Protein AF-A0A8H5B9G7-F1 (afdb_monomer_lite)

Structure (mmCIF, N/CA/C/O backbone):
data_AF-A0A8H5B9G7-F1
#
_entry.id   AF-A0A8H5B9G7-F1
#
loop_
_atom_site.group_PDB
_atom_site.id
_atom_site.type_symbol
_atom_site.label_atom_id
_atom_site.label_alt_id
_atom_site.label_comp_id
_atom_site.label_asym_id
_atom_site.label_entity_id
_atom_site.label_seq_id
_atom_site.pdbx_PDB_ins_code
_atom_site.Cartn_x
_atom_site.Cartn_y
_atom_site.Cartn_z
_atom_site.occupancy
_atom_site.B_iso_or_equiv
_atom_site.auth_seq_id
_atom_site.auth_comp_id
_atom_site.auth_asym_id
_atom_site.auth_atom_id
_atom_site.pdbx_PDB_model_num
ATOM 1 N N . MET A 1 1 ? 48.197 -14.089 -57.696 1.00 62.97 1 MET A N 1
ATOM 2 C CA . MET A 1 1 ? 47.388 -12.901 -57.320 1.00 62.97 1 MET A CA 1
ATOM 3 C C . MET A 1 1 ? 45.892 -13.195 -57.187 1.00 62.97 1 MET A C 1
ATOM 5 O O . MET A 1 1 ? 45.330 -12.844 -56.160 1.00 62.97 1 MET A O 1
ATOM 9 N N . LEU A 1 2 ? 45.242 -13.862 -58.152 1.00 69.25 2 LEU A N 1
ATOM 10 C CA . LEU A 1 2 ? 43.791 -14.152 -58.113 1.00 69.25 2 LEU A CA 1
ATOM 11 C C . LEU A 1 2 ? 43.317 -14.947 -56.876 1.00 69.25 2 LEU A C 1
ATOM 13 O O . LEU A 1 2 ? 42.241 -14.683 -56.347 1.00 69.25 2 LEU A O 1
ATOM 17 N N . THR A 1 3 ? 44.123 -15.885 -56.377 1.00 76.19 3 THR A N 1
ATOM 18 C CA . THR A 1 3 ? 43.837 -16.673 -55.164 1.00 76.19 3 THR A CA 1
ATOM 19 C C . THR A 1 3 ? 43.857 -15.839 -53.882 1.00 76.19 3 THR A C 1
ATOM 21 O O . THR A 1 3 ? 42.988 -16.018 -53.034 1.00 76.19 3 THR A O 1
ATOM 24 N N . ALA A 1 4 ? 44.785 -14.885 -53.761 1.00 73.88 4 ALA A N 1
ATOM 25 C CA . ALA A 1 4 ? 44.852 -13.972 -52.618 1.00 73.88 4 ALA A CA 1
ATOM 26 C C . ALA A 1 4 ? 43.660 -12.998 -52.599 1.00 73.88 4 ALA A C 1
ATOM 28 O O . ALA A 1 4 ? 43.053 -12.791 -51.553 1.00 73.88 4 ALA A O 1
ATOM 29 N N . LEU A 1 5 ? 43.260 -12.480 -53.768 1.00 74.81 5 LEU A N 1
ATOM 30 C CA . LEU A 1 5 ? 42.064 -11.640 -53.913 1.00 74.81 5 LEU A CA 1
ATOM 31 C C . LEU A 1 5 ? 40.776 -12.391 -53.543 1.00 74.81 5 LEU A C 1
ATOM 33 O O . LEU A 1 5 ? 39.940 -11.845 -52.825 1.00 74.81 5 LEU A O 1
ATOM 37 N N . ARG A 1 6 ? 40.634 -13.658 -53.960 1.00 78.12 6 ARG A N 1
ATOM 38 C CA . ARG A 1 6 ? 39.501 -14.511 -53.556 1.00 78.12 6 ARG A CA 1
ATOM 39 C C . ARG A 1 6 ? 39.468 -14.753 -52.046 1.00 78.12 6 ARG A C 1
ATOM 41 O O . ARG A 1 6 ? 38.402 -14.669 -51.450 1.00 78.12 6 ARG A O 1
ATOM 48 N N . LEU A 1 7 ? 40.616 -15.006 -51.418 1.00 79.31 7 LEU A N 1
ATOM 49 C CA . LEU A 1 7 ? 40.718 -15.180 -49.964 1.00 79.31 7 LEU A CA 1
ATOM 50 C C . LEU A 1 7 ? 40.334 -13.909 -49.195 1.00 79.31 7 LEU A C 1
ATOM 52 O O . LEU A 1 7 ? 39.597 -13.996 -48.214 1.00 79.31 7 LEU A O 1
ATOM 56 N N . CYS A 1 8 ? 40.775 -12.735 -49.658 1.00 73.88 8 CYS A N 1
ATOM 57 C CA . CYS A 1 8 ? 40.358 -11.453 -49.084 1.00 73.88 8 CYS 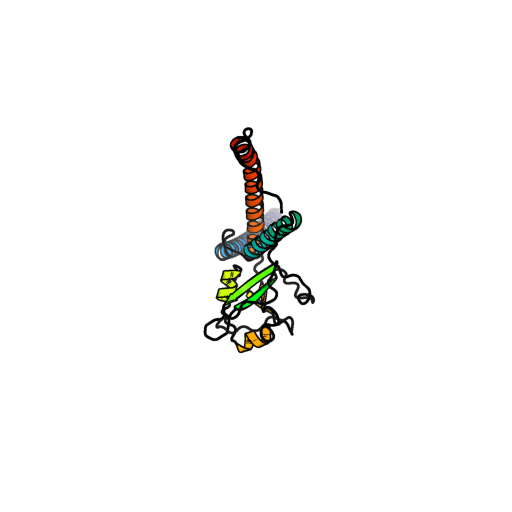A CA 1
ATOM 58 C C . CYS A 1 8 ? 38.846 -11.224 -49.231 1.00 73.88 8 CYS A C 1
ATOM 60 O O . CYS A 1 8 ? 38.209 -10.779 -48.281 1.00 73.88 8 CYS A O 1
ATOM 62 N N . TYR A 1 9 ? 38.266 -11.583 -50.380 1.00 80.50 9 TYR A N 1
ATOM 63 C CA . TYR A 1 9 ? 36.826 -11.484 -50.630 1.00 80.50 9 TYR A CA 1
ATOM 64 C C . TYR A 1 9 ? 35.994 -12.429 -49.746 1.00 80.50 9 TYR A C 1
ATOM 66 O O . TYR A 1 9 ? 34.994 -12.017 -49.169 1.00 80.50 9 TYR A O 1
ATOM 74 N N . PHE A 1 10 ? 36.414 -13.685 -49.567 1.00 82.12 10 PHE A N 1
ATOM 75 C CA . PHE A 1 10 ? 35.703 -14.615 -48.680 1.00 82.12 10 PHE A CA 1
ATOM 76 C C . PHE A 1 10 ? 35.825 -14.232 -47.203 1.00 82.12 10 PHE A C 1
ATOM 78 O O . PHE A 1 10 ? 34.852 -14.353 -46.460 1.00 82.12 10 PHE A O 1
ATOM 85 N N . LYS A 1 11 ? 36.985 -13.718 -46.771 1.00 78.69 11 LYS A N 1
ATOM 86 C CA . LYS A 1 11 ? 37.145 -13.183 -45.411 1.00 78.69 11 LYS A CA 1
ATOM 87 C C . LYS A 1 11 ? 36.272 -11.953 -45.172 1.00 78.69 11 LYS A C 1
ATOM 89 O O . LYS A 1 11 ? 35.688 -11.848 -44.098 1.00 78.69 11 LYS A O 1
ATOM 94 N N . SER A 1 12 ? 36.149 -11.049 -46.147 1.00 72.31 12 SER A N 1
ATOM 95 C CA . SER A 1 12 ? 35.283 -9.873 -46.003 1.00 72.31 12 SER A CA 1
ATOM 96 C C . SER A 1 12 ? 33.798 -10.245 -45.986 1.00 72.31 12 SER A C 1
ATOM 98 O O . SER A 1 12 ? 33.052 -9.686 -45.186 1.00 72.31 12 SER A O 1
ATOM 100 N N . LEU A 1 13 ? 33.376 -11.235 -46.782 1.00 80.12 13 LEU A N 1
ATOM 101 C CA . LEU A 1 13 ? 32.026 -11.810 -46.727 1.00 80.12 13 LEU A CA 1
ATOM 102 C C . LEU A 1 13 ? 31.728 -12.459 -45.373 1.00 80.12 13 LEU A C 1
ATOM 104 O O . LEU A 1 13 ? 30.725 -12.130 -44.753 1.00 80.12 13 LEU A O 1
ATOM 108 N N . SER A 1 14 ? 32.627 -13.311 -44.875 1.00 79.56 14 SER A N 1
ATOM 109 C CA . SER A 1 14 ? 32.460 -13.964 -43.571 1.00 79.56 14 SER A CA 1
ATOM 110 C C . SER A 1 14 ? 32.421 -12.955 -42.417 1.00 79.56 14 SER A C 1
ATOM 112 O O . SER A 1 14 ? 31.587 -13.085 -41.523 1.00 79.56 14 SER A O 1
ATOM 114 N N . ALA A 1 15 ? 33.259 -11.912 -42.459 1.00 78.00 15 ALA A N 1
ATOM 115 C CA . ALA A 1 15 ? 33.214 -10.826 -41.484 1.00 78.00 15 ALA A CA 1
ATOM 116 C C . ALA A 1 15 ? 31.886 -10.054 -41.556 1.00 78.00 15 ALA A C 1
ATOM 118 O O . ALA A 1 15 ? 31.280 -9.782 -40.522 1.00 78.00 15 ALA A O 1
ATOM 119 N N . ARG A 1 16 ? 31.396 -9.750 -42.767 1.00 82.31 16 ARG A N 1
ATOM 120 C CA . ARG A 1 16 ? 30.099 -9.090 -42.969 1.00 82.31 16 ARG A CA 1
ATOM 121 C C . ARG A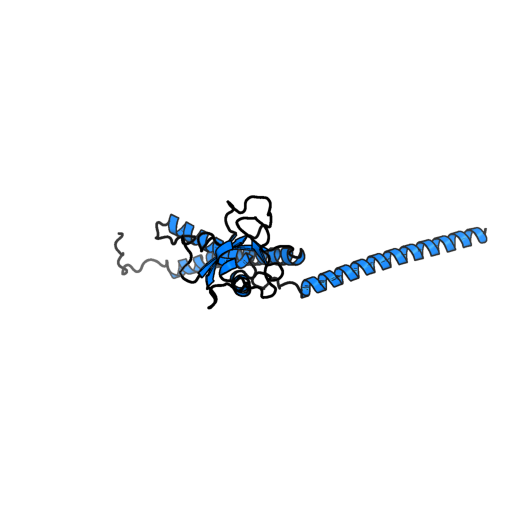 1 16 ? 28.950 -9.926 -42.414 1.00 82.31 16 ARG A C 1
ATOM 123 O O . ARG A 1 16 ? 28.100 -9.385 -41.716 1.00 82.31 16 ARG A O 1
ATOM 130 N N . ASP A 1 17 ? 28.932 -11.221 -42.703 1.00 84.50 17 ASP A N 1
ATOM 131 C CA . ASP A 1 17 ? 27.853 -12.114 -42.283 1.00 84.50 17 ASP A CA 1
ATOM 132 C C . ASP A 1 17 ? 27.883 -12.347 -40.761 1.00 84.50 17 ASP A C 1
ATOM 134 O O . ASP A 1 17 ? 26.833 -12.363 -40.120 1.00 84.50 17 ASP A O 1
ATOM 138 N N . SER A 1 18 ? 29.073 -12.404 -40.149 1.00 80.00 18 SER A N 1
ATOM 139 C CA . SER A 1 18 ? 29.226 -12.440 -38.687 1.00 80.00 18 SER A CA 1
ATOM 140 C C . SER A 1 18 ? 28.722 -11.158 -38.019 1.00 80.00 18 SER A C 1
ATOM 142 O O . SER A 1 18 ? 28.043 -11.231 -36.995 1.00 80.00 18 SER A O 1
ATOM 144 N N . VAL A 1 19 ? 29.027 -9.987 -38.586 1.00 77.44 19 VAL A N 1
ATOM 145 C CA . VAL A 1 19 ? 28.528 -8.697 -38.081 1.00 77.44 19 VAL A CA 1
ATOM 146 C C . VAL A 1 19 ? 27.012 -8.609 -38.251 1.00 77.44 19 VAL A C 1
ATOM 148 O O . VAL A 1 19 ? 26.314 -8.213 -37.322 1.00 77.44 19 VAL A O 1
ATOM 151 N N . ALA A 1 20 ? 26.482 -9.033 -39.401 1.00 79.19 20 ALA A N 1
ATOM 152 C CA . ALA A 1 20 ? 25.046 -9.063 -39.653 1.00 79.19 20 ALA A CA 1
ATOM 153 C C . ALA A 1 20 ? 24.308 -9.999 -38.680 1.00 79.19 20 ALA A C 1
ATOM 155 O O . ALA A 1 20 ? 23.246 -9.628 -38.179 1.00 79.19 20 ALA A O 1
ATOM 156 N N . SER A 1 21 ? 24.878 -11.168 -38.361 1.00 82.38 21 SER A N 1
ATOM 157 C CA . SER A 1 21 ? 24.333 -12.072 -37.339 1.00 82.38 21 SER A CA 1
ATOM 158 C C . SER A 1 21 ? 24.330 -11.416 -35.960 1.00 82.38 21 SER A C 1
ATOM 160 O O . SER A 1 21 ? 23.290 -11.389 -35.312 1.00 82.38 21 SER A O 1
ATOM 162 N N . GLY A 1 22 ? 25.442 -10.801 -35.542 1.00 77.88 22 GLY A N 1
ATOM 163 C CA . GLY A 1 22 ? 25.520 -10.121 -34.245 1.00 77.88 22 GLY A CA 1
ATOM 164 C C . GLY A 1 22 ? 24.524 -8.965 -34.109 1.00 77.88 22 GLY A C 1
ATOM 165 O O . GLY A 1 22 ? 23.884 -8.808 -33.068 1.00 77.88 22 GLY A O 1
ATOM 166 N N . ILE A 1 23 ? 24.326 -8.187 -35.178 1.00 80.31 23 ILE A N 1
ATOM 167 C CA . ILE A 1 23 ? 23.305 -7.130 -35.224 1.00 80.31 23 ILE A CA 1
ATOM 168 C C . ILE A 1 23 ? 21.902 -7.736 -35.111 1.00 80.31 23 ILE A C 1
ATOM 170 O O . ILE A 1 23 ? 21.084 -7.240 -34.337 1.00 80.31 23 ILE A O 1
ATOM 174 N N . LYS A 1 24 ? 21.619 -8.816 -35.847 1.00 84.12 24 LYS A N 1
ATOM 175 C CA . LYS A 1 24 ? 20.325 -9.507 -35.801 1.00 84.12 24 LYS A CA 1
ATOM 176 C C . LYS A 1 24 ? 20.023 -10.053 -34.405 1.00 84.12 24 LYS A C 1
ATOM 178 O O . LYS A 1 24 ? 18.897 -9.895 -33.936 1.00 84.12 24 LYS A O 1
ATOM 183 N N . ASP A 1 25 ? 21.004 -10.653 -33.742 1.00 83.38 25 ASP A N 1
ATOM 184 C CA . ASP A 1 25 ? 20.840 -11.217 -32.401 1.00 83.38 25 ASP A CA 1
ATOM 185 C C . ASP A 1 25 ? 20.598 -10.109 -31.371 1.00 83.38 25 ASP A C 1
ATOM 187 O O . ASP A 1 25 ? 19.657 -10.193 -30.583 1.00 83.38 25 ASP A O 1
ATOM 191 N N . THR A 1 26 ? 21.355 -9.011 -31.457 1.00 79.69 26 THR A N 1
ATOM 192 C CA . THR A 1 26 ? 21.171 -7.834 -30.593 1.00 79.69 26 THR A CA 1
ATOM 193 C C . THR A 1 26 ? 19.789 -7.205 -30.789 1.00 79.69 26 THR A C 1
ATOM 195 O O . THR A 1 26 ? 19.100 -6.899 -29.818 1.00 79.69 26 THR A O 1
ATOM 198 N N . LEU A 1 27 ? 19.341 -7.047 -32.039 1.00 75.81 27 LEU A N 1
ATOM 199 C CA . LEU A 1 27 ? 18.004 -6.530 -32.347 1.00 75.81 27 LEU A CA 1
ATOM 200 C C . LEU A 1 27 ? 16.899 -7.480 -31.875 1.00 75.81 27 LEU A C 1
ATOM 202 O O . LEU A 1 27 ? 15.872 -7.017 -31.387 1.00 75.81 27 LEU A O 1
ATOM 206 N N . SER A 1 28 ? 17.106 -8.793 -31.984 1.00 79.94 28 SER A N 1
ATOM 207 C CA . SER A 1 28 ? 16.140 -9.796 -31.521 1.00 79.94 28 SER A CA 1
ATOM 208 C C . SER A 1 28 ? 16.009 -9.779 -29.998 1.00 79.94 28 SER A C 1
ATOM 210 O O . SER A 1 28 ? 14.892 -9.794 -29.487 1.00 79.94 28 SER A O 1
ATOM 212 N N . GLN A 1 29 ? 17.125 -9.666 -29.273 1.00 79.81 29 GLN A N 1
ATOM 213 C CA . GLN A 1 29 ? 17.133 -9.510 -27.815 1.00 79.81 29 GLN A CA 1
ATOM 214 C C . GLN A 1 29 ? 16.488 -8.190 -27.381 1.00 79.81 29 GLN A C 1
ATOM 216 O O . GLN A 1 29 ? 15.656 -8.181 -26.476 1.00 79.81 29 GLN A O 1
ATOM 221 N N . ALA A 1 30 ? 16.806 -7.081 -28.056 1.00 71.88 30 ALA A N 1
ATOM 222 C CA . ALA A 1 30 ? 16.179 -5.790 -27.789 1.00 71.88 30 ALA A CA 1
ATOM 223 C C . ALA A 1 30 ? 14.664 -5.831 -28.048 1.00 71.88 30 ALA A C 1
ATOM 225 O O . ALA A 1 30 ? 13.890 -5.294 -27.259 1.00 71.88 30 ALA A O 1
ATOM 226 N N . TYR A 1 31 ? 14.226 -6.512 -29.111 1.00 80.00 31 TYR A N 1
ATOM 227 C CA . TYR A 1 31 ? 12.809 -6.697 -29.417 1.00 80.00 31 TYR A CA 1
ATOM 228 C C . TYR A 1 31 ? 12.097 -7.562 -28.370 1.00 80.00 31 TYR A C 1
ATOM 230 O O . TYR A 1 31 ? 11.013 -7.196 -27.925 1.00 80.00 31 TYR A O 1
ATOM 238 N N . GLN A 1 32 ? 12.704 -8.672 -27.936 1.00 80.50 32 GLN A N 1
ATOM 239 C CA . GLN A 1 32 ? 12.163 -9.518 -26.866 1.00 80.50 32 GLN A CA 1
ATOM 240 C C . GLN A 1 32 ? 12.051 -8.745 -25.548 1.00 80.50 32 GLN A C 1
ATOM 242 O O . GLN A 1 32 ? 10.981 -8.721 -24.947 1.00 80.50 32 GLN A O 1
ATOM 247 N N . SER A 1 33 ? 13.100 -8.017 -25.162 1.00 70.44 33 SER A N 1
ATOM 248 C CA . SER A 1 33 ? 13.096 -7.167 -23.967 1.00 70.44 33 SER A CA 1
ATOM 249 C C . SER A 1 33 ? 12.043 -6.053 -24.047 1.00 70.44 33 SER A C 1
ATOM 251 O O . SER A 1 33 ? 11.347 -5.776 -23.068 1.00 70.44 33 SER A O 1
ATOM 253 N N . ALA A 1 34 ? 11.856 -5.444 -25.222 1.00 68.44 34 ALA A N 1
ATOM 254 C CA . ALA A 1 34 ? 10.811 -4.450 -25.449 1.00 68.44 34 ALA A CA 1
ATOM 255 C C . ALA A 1 34 ? 9.402 -5.065 -25.392 1.00 68.44 34 ALA A C 1
ATOM 257 O O . ALA A 1 34 ? 8.493 -4.450 -24.835 1.00 68.44 34 ALA A O 1
ATOM 258 N N . ALA A 1 35 ? 9.212 -6.275 -25.925 1.00 74.38 35 ALA A N 1
ATOM 259 C CA . ALA A 1 35 ? 7.944 -6.999 -25.866 1.00 74.38 35 ALA A CA 1
ATOM 260 C C . ALA A 1 35 ? 7.586 -7.409 -24.429 1.00 74.38 35 ALA A C 1
ATOM 262 O O . ALA A 1 35 ? 6.446 -7.221 -24.008 1.00 74.38 35 ALA A O 1
ATOM 263 N N . GLU A 1 36 ? 8.557 -7.892 -23.651 1.00 72.94 36 GLU A N 1
ATOM 264 C CA . GLU A 1 36 ? 8.396 -8.191 -22.224 1.00 72.94 36 GLU A CA 1
ATOM 265 C C . GLU A 1 36 ? 8.095 -6.927 -21.415 1.00 72.94 36 GLU A C 1
ATOM 267 O O . GLU A 1 36 ? 7.173 -6.916 -20.597 1.00 72.94 36 GLU A O 1
ATOM 272 N N . SER A 1 37 ? 8.805 -5.831 -21.691 1.00 68.44 37 SER A N 1
ATOM 273 C CA . SER A 1 37 ? 8.562 -4.532 -21.053 1.00 68.44 37 SER A CA 1
ATOM 274 C C . SER A 1 37 ? 7.173 -3.993 -21.384 1.00 68.44 37 SER A C 1
ATOM 276 O O . SER A 1 37 ? 6.487 -3.480 -20.504 1.00 68.44 37 SER A O 1
ATOM 278 N N . ARG A 1 38 ? 6.722 -4.145 -22.636 1.00 72.19 38 ARG A N 1
ATOM 279 C CA . ARG A 1 38 ? 5.374 -3.767 -23.068 1.00 72.19 38 ARG A CA 1
ATOM 280 C C . ARG A 1 38 ? 4.306 -4.621 -22.393 1.00 72.19 38 ARG A C 1
ATOM 282 O O . ARG A 1 38 ? 3.341 -4.065 -21.885 1.00 72.19 38 ARG A O 1
ATOM 289 N N . LYS A 1 39 ? 4.485 -5.941 -22.343 1.00 74.75 39 LYS A N 1
ATOM 290 C CA . LYS A 1 39 ? 3.568 -6.841 -21.634 1.00 74.75 39 LYS A CA 1
ATOM 291 C C . LYS A 1 39 ? 3.475 -6.463 -20.153 1.00 74.75 39 LYS A C 1
ATOM 293 O O . LYS A 1 39 ? 2.384 -6.256 -19.639 1.00 74.75 39 LYS A O 1
ATOM 298 N N . THR A 1 40 ? 4.618 -6.248 -19.504 1.00 66.94 40 THR A N 1
ATOM 299 C CA . THR A 1 40 ? 4.683 -5.788 -18.108 1.00 66.94 40 THR A CA 1
ATOM 300 C C . THR A 1 40 ? 4.025 -4.414 -17.940 1.00 66.94 40 THR A C 1
ATOM 302 O O . THR A 1 40 ? 3.385 -4.146 -16.925 1.00 66.94 40 THR A O 1
ATOM 305 N N . TRP A 1 41 ? 4.142 -3.522 -18.928 1.00 68.25 41 TRP A N 1
ATOM 306 C CA . TRP A 1 41 ? 3.469 -2.221 -18.935 1.00 68.25 41 TRP A CA 1
ATOM 307 C C . TRP A 1 41 ? 1.951 -2.344 -19.057 1.00 68.25 41 TRP A C 1
ATOM 309 O O . TRP A 1 41 ? 1.239 -1.588 -18.405 1.00 68.25 41 TRP A O 1
ATOM 319 N N . GLU A 1 42 ? 1.450 -3.265 -19.869 1.00 71.75 42 GLU A N 1
ATOM 320 C CA . GLU A 1 42 ? 0.014 -3.502 -20.031 1.00 71.75 42 GLU A CA 1
ATOM 321 C C . GLU A 1 42 ? -0.586 -4.219 -18.804 1.00 71.75 42 GLU A C 1
ATOM 323 O O . GLU A 1 42 ? -1.710 -3.916 -18.417 1.00 71.75 42 GLU A O 1
ATOM 328 N N . GLU A 1 43 ? 0.172 -5.106 -18.149 1.00 70.69 43 GLU A N 1
ATOM 329 C CA . GLU A 1 43 ? -0.263 -5.861 -16.960 1.00 70.69 43 GLU A CA 1
ATOM 330 C C . GLU A 1 43 ? -0.130 -5.078 -15.643 1.00 70.69 43 GLU A C 1
ATOM 332 O O . GLU A 1 43 ? -0.864 -5.336 -14.688 1.00 70.69 43 GLU A O 1
ATOM 337 N N . SER A 1 44 ? 0.803 -4.125 -15.560 1.00 59.19 44 SER A N 1
ATOM 338 C CA . SER A 1 44 ? 0.985 -3.314 -14.350 1.00 59.19 44 SER A CA 1
ATOM 339 C C . SER A 1 44 ? -0.098 -2.236 -14.226 1.00 59.19 44 SER A C 1
ATOM 341 O O . SER A 1 44 ? -0.482 -1.652 -15.246 1.00 59.19 44 SER A O 1
ATOM 343 N N . PRO A 1 45 ? -0.526 -1.895 -12.991 1.00 66.94 45 PRO A N 1
ATOM 344 C CA . PRO A 1 45 ? -1.567 -0.900 -12.746 1.00 66.94 45 PRO A CA 1
ATOM 345 C C . PRO A 1 45 ? -1.332 0.388 -13.533 1.00 66.94 45 PRO A C 1
ATOM 347 O O . PRO A 1 45 ? -0.191 0.830 -13.723 1.00 66.94 45 PRO A O 1
ATOM 350 N N . SER A 1 46 ? -2.412 0.990 -14.018 1.00 68.44 46 SER A N 1
ATOM 351 C CA . SER A 1 46 ? -2.358 2.264 -14.719 1.00 68.44 46 SER A CA 1
ATOM 352 C C . SER A 1 46 ? -1.747 3.336 -13.819 1.00 68.44 46 SER A C 1
ATOM 354 O O . SER A 1 46 ? -1.936 3.343 -12.604 1.00 68.44 46 SER A O 1
ATOM 356 N N . ILE A 1 47 ? -1.082 4.324 -14.421 1.00 68.06 47 ILE A N 1
ATOM 357 C CA . ILE A 1 47 ? -0.675 5.542 -13.702 1.00 68.06 47 ILE A CA 1
ATOM 358 C C . ILE A 1 47 ? -1.888 6.291 -13.119 1.00 68.06 47 ILE A C 1
ATOM 360 O O . ILE A 1 47 ? -1.736 7.111 -12.215 1.00 68.06 47 ILE A O 1
ATOM 364 N N . PHE A 1 48 ? -3.097 6.006 -13.615 1.00 67.81 48 PHE A N 1
ATOM 365 C CA . PHE A 1 48 ? -4.354 6.583 -13.144 1.00 67.81 48 PHE A CA 1
ATOM 366 C C . PHE A 1 48 ? -5.043 5.764 -12.047 1.00 67.81 48 PHE A C 1
ATOM 368 O O . PHE A 1 48 ? -5.919 6.311 -11.372 1.00 67.81 48 PHE A O 1
ATOM 375 N N . ASP A 1 49 ? -4.593 4.540 -11.779 1.00 73.69 49 ASP A N 1
ATOM 376 C CA . ASP A 1 49 ? -5.171 3.709 -10.727 1.00 73.69 49 ASP A CA 1
ATOM 377 C C . ASP A 1 49 ? -4.745 4.187 -9.338 1.00 73.69 49 ASP A C 1
ATOM 379 O O . ASP A 1 49 ? -3.653 4.729 -9.141 1.00 73.69 49 ASP A O 1
ATOM 383 N N . LYS A 1 50 ? -5.637 3.995 -8.360 1.00 73.69 50 LYS A N 1
ATOM 384 C CA . LYS A 1 50 ? -5.362 4.318 -6.958 1.00 73.69 50 LYS A CA 1
ATOM 385 C C . LYS A 1 50 ? -4.160 3.504 -6.479 1.00 73.69 50 LYS A C 1
ATOM 387 O O . LYS A 1 50 ? -4.074 2.305 -6.720 1.00 73.69 50 LYS A O 1
ATOM 392 N N . SER A 1 51 ? -3.267 4.165 -5.762 1.00 82.50 51 SER A N 1
ATOM 393 C CA . SER A 1 51 ? -2.026 3.607 -5.242 1.00 82.50 51 SER A CA 1
ATOM 394 C C . SER A 1 51 ? -1.835 3.986 -3.769 1.00 82.50 51 SER A C 1
ATOM 396 O O . SER A 1 51 ? -2.490 4.914 -3.282 1.00 82.50 51 SER A O 1
ATOM 398 N N . PRO A 1 52 ? -0.873 3.369 -3.064 1.00 82.50 52 PRO A N 1
ATOM 399 C CA . PRO A 1 52 ? -0.574 3.720 -1.672 1.00 82.50 52 PRO A CA 1
ATOM 400 C C . PRO A 1 52 ? -0.134 5.172 -1.503 1.00 82.50 52 PRO A C 1
ATOM 402 O O . PRO A 1 52 ? -0.347 5.776 -0.454 1.00 82.50 52 PRO A O 1
ATOM 405 N N . LEU A 1 53 ? 0.407 5.777 -2.562 1.00 81.69 53 LEU A N 1
ATOM 406 C CA . LEU A 1 53 ? 0.774 7.188 -2.578 1.00 81.69 53 LEU A CA 1
ATOM 407 C C . LEU A 1 53 ? -0.431 8.111 -2.396 1.00 81.69 53 LEU A C 1
ATOM 409 O O . LEU A 1 53 ? -0.285 9.175 -1.802 1.00 81.69 53 LEU A O 1
ATOM 413 N N . ASP A 1 54 ? -1.614 7.710 -2.863 1.00 80.19 54 ASP A N 1
ATOM 414 C CA . ASP A 1 54 ? -2.840 8.488 -2.691 1.00 80.19 54 ASP A CA 1
ATOM 415 C C . ASP A 1 54 ? -3.251 8.538 -1.208 1.00 80.19 54 ASP A C 1
ATOM 417 O O . ASP A 1 54 ? -3.618 9.600 -0.703 1.00 80.19 54 ASP A O 1
ATOM 421 N N . ALA A 1 55 ? -3.118 7.418 -0.486 1.00 83.31 55 ALA A N 1
ATOM 422 C CA . ALA A 1 55 ? -3.373 7.357 0.956 1.00 83.31 55 ALA A CA 1
ATOM 423 C C . ALA A 1 55 ? -2.358 8.202 1.749 1.00 83.31 55 ALA A C 1
ATOM 425 O O . ALA A 1 55 ? -2.742 8.972 2.630 1.00 83.31 55 ALA A O 1
ATOM 426 N N . ILE A 1 56 ? -1.072 8.133 1.382 1.00 83.75 56 ILE A N 1
ATOM 427 C CA . ILE A 1 56 ? -0.012 8.962 1.982 1.00 83.75 56 ILE A CA 1
ATOM 428 C C . ILE A 1 56 ? -0.280 10.451 1.732 1.00 83.75 56 ILE A C 1
ATOM 430 O O . ILE A 1 56 ? -0.171 11.271 2.644 1.00 83.75 56 ILE A O 1
ATOM 434 N N . ALA A 1 57 ? -0.640 10.822 0.502 1.00 80.12 57 ALA A N 1
ATOM 435 C CA . ALA A 1 57 ? -0.935 12.205 0.142 1.00 80.12 57 ALA A CA 1
ATOM 436 C C . ALA A 1 57 ? -2.136 12.749 0.926 1.00 80.12 57 ALA A C 1
ATOM 438 O O . ALA A 1 57 ? -2.075 13.868 1.439 1.00 80.12 57 ALA A O 1
ATOM 439 N N . HIS A 1 58 ? -3.196 11.949 1.071 1.00 80.50 58 HIS A N 1
ATOM 440 C CA . HIS A 1 58 ? -4.356 12.305 1.884 1.00 80.50 58 HIS A CA 1
ATOM 441 C C . HIS A 1 58 ? -3.963 12.563 3.345 1.00 80.50 58 HIS A C 1
ATOM 443 O O . HIS A 1 58 ? -4.331 13.589 3.919 1.00 80.50 58 HIS A O 1
ATOM 449 N N . GLN A 1 59 ? -3.142 11.685 3.923 1.00 84.06 59 GLN A N 1
ATOM 450 C CA . GLN A 1 59 ? -2.687 11.819 5.302 1.00 84.06 59 GLN A CA 1
ATOM 451 C C . GLN A 1 59 ? -1.794 13.051 5.509 1.00 84.06 59 GLN A C 1
ATOM 453 O O . GLN A 1 59 ? -1.964 13.784 6.483 1.00 84.06 59 GLN A O 1
ATOM 458 N N . ARG A 1 60 ? -0.894 13.344 4.563 1.00 80.25 60 ARG A N 1
ATOM 459 C CA . ARG A 1 60 ? -0.072 14.568 4.580 1.00 80.25 60 ARG A CA 1
ATOM 460 C C . ARG A 1 60 ? -0.911 15.834 4.457 1.00 80.25 60 ARG A C 1
ATOM 462 O O . ARG A 1 60 ? -0.639 16.815 5.141 1.00 80.25 60 ARG A O 1
ATOM 469 N N . ARG A 1 61 ? -1.936 15.824 3.604 1.00 78.31 61 ARG A N 1
ATOM 470 C CA . ARG A 1 61 ? -2.861 16.953 3.481 1.00 78.31 61 ARG A CA 1
ATOM 471 C C . ARG A 1 61 ? -3.579 17.216 4.804 1.00 78.31 61 ARG A C 1
ATOM 473 O O . ARG A 1 61 ? -3.612 18.360 5.245 1.00 78.31 61 ARG A O 1
ATOM 480 N N . PHE A 1 62 ? -4.080 16.168 5.456 1.00 80.00 62 PHE A N 1
ATOM 481 C CA . PHE A 1 62 ? -4.694 16.289 6.776 1.00 80.00 62 PHE A CA 1
ATOM 482 C C . PHE A 1 62 ? -3.705 16.823 7.825 1.00 80.00 62 PHE A C 1
ATOM 484 O O . PHE A 1 62 ? -4.068 17.686 8.618 1.00 80.00 62 PHE A O 1
ATOM 491 N N . GLU A 1 63 ? -2.438 16.387 7.809 1.00 82.19 63 GLU A N 1
ATOM 492 C CA . GLU A 1 63 ? -1.384 16.943 8.676 1.00 82.19 63 GLU A CA 1
ATOM 493 C C . GLU A 1 63 ? -1.183 18.452 8.473 1.00 82.19 63 GLU A C 1
ATOM 495 O O . GLU A 1 63 ? -1.063 19.190 9.455 1.00 82.19 63 GLU A O 1
ATOM 500 N N . LEU A 1 64 ? -1.165 18.917 7.222 1.00 77.12 64 LEU A N 1
ATOM 501 C CA . LEU A 1 64 ? -1.026 20.336 6.890 1.00 77.12 64 LEU A CA 1
ATOM 502 C C . LEU A 1 64 ? -2.239 21.152 7.353 1.00 77.12 64 LEU A C 1
ATOM 504 O O . LEU A 1 64 ? -2.066 22.143 8.059 1.00 77.12 64 LEU A O 1
ATOM 508 N N . GLU A 1 65 ? -3.456 20.708 7.023 1.00 76.44 65 GLU A N 1
ATOM 509 C CA . GLU A 1 65 ? -4.706 21.358 7.450 1.00 76.44 65 GLU A CA 1
ATOM 510 C C . GLU A 1 65 ? -4.781 21.445 8.982 1.00 76.44 65 GLU A C 1
ATOM 512 O O . GLU A 1 65 ? -5.080 22.492 9.555 1.00 76.44 65 GLU A O 1
ATOM 517 N N . ARG A 1 66 ? -4.407 20.361 9.664 1.00 82.50 66 ARG A N 1
ATOM 518 C CA . ARG A 1 66 ? -4.319 20.289 11.122 1.00 82.50 66 ARG A CA 1
ATOM 519 C C . ARG A 1 66 ? -3.308 21.288 11.699 1.00 82.50 66 ARG A C 1
ATOM 521 O O . ARG A 1 66 ? -3.582 21.906 12.729 1.00 82.50 66 ARG A O 1
ATOM 528 N N . SER A 1 67 ? -2.142 21.419 11.068 1.00 77.56 67 SER A N 1
ATOM 529 C CA . SER A 1 67 ? -1.073 22.325 11.511 1.00 77.56 67 SER A CA 1
ATOM 530 C C . SER A 1 67 ? -1.504 23.782 11.373 1.00 77.56 67 SER A C 1
ATOM 532 O O . SER A 1 67 ? -1.351 24.550 12.318 1.00 77.56 67 SER A O 1
ATOM 534 N N . TYR A 1 68 ? -2.167 24.118 10.266 1.00 74.38 68 TYR A N 1
ATOM 535 C CA . TYR A 1 68 ? -2.787 25.423 10.065 1.00 74.38 68 TYR A CA 1
ATOM 536 C C . TYR A 1 68 ? -3.850 25.736 11.132 1.00 74.38 68 TYR A C 1
ATOM 538 O O . TYR A 1 68 ? -3.792 26.788 11.763 1.00 74.38 68 TYR A O 1
ATOM 546 N N . LEU A 1 69 ? -4.772 24.801 11.418 1.00 75.31 69 LEU A N 1
ATOM 547 C CA . LEU A 1 69 ? -5.779 24.970 12.482 1.00 75.31 69 LEU A CA 1
ATOM 548 C C . LEU A 1 69 ? -5.144 25.249 13.852 1.00 75.31 69 LEU A C 1
ATOM 550 O O . LEU A 1 69 ? -5.670 26.039 14.636 1.00 75.31 69 LEU A O 1
ATOM 554 N N . LYS A 1 70 ? -4.007 24.606 14.136 1.00 81.19 70 LYS A N 1
ATOM 555 C CA . LYS A 1 70 ? -3.255 24.812 15.375 1.00 81.19 70 LYS A CA 1
ATOM 556 C C . LYS A 1 70 ? -2.649 26.216 15.444 1.00 81.19 70 LYS A C 1
ATOM 558 O O . LYS A 1 70 ? -2.692 26.829 16.506 1.00 81.19 70 LYS A O 1
ATOM 563 N N . GLU A 1 71 ? -2.101 26.720 14.340 1.00 81.31 71 GLU A N 1
ATOM 564 C CA . GLU A 1 71 ? -1.516 28.066 14.263 1.00 81.31 71 GLU A CA 1
ATOM 565 C C . GLU A 1 71 ? -2.556 29.168 14.484 1.00 81.31 71 GLU A C 1
ATOM 567 O O . GLU A 1 71 ? -2.278 30.143 15.177 1.00 81.31 71 GLU A O 1
ATOM 572 N N . ILE A 1 72 ? -3.779 28.988 13.979 1.00 82.69 72 ILE A N 1
ATOM 573 C CA . ILE A 1 72 ? -4.880 29.948 14.165 1.00 82.69 72 ILE A CA 1
ATOM 574 C C . ILE A 1 72 ? -5.632 29.777 15.500 1.00 82.69 72 ILE A C 1
ATOM 576 O O . ILE A 1 72 ? -6.679 30.390 15.700 1.00 82.69 72 ILE A O 1
ATOM 580 N N . GLY A 1 73 ? -5.141 28.925 16.408 1.00 81.62 73 GLY A N 1
ATOM 581 C CA . GLY A 1 73 ? -5.727 28.714 17.738 1.00 81.62 73 GLY A CA 1
ATOM 582 C C . GLY A 1 73 ? -7.062 27.957 17.752 1.00 81.62 73 GLY A C 1
ATOM 583 O O . GLY A 1 73 ? -7.789 28.019 18.740 1.00 81.62 73 GLY A O 1
ATOM 584 N N . SER A 1 74 ? -7.404 27.247 16.674 1.00 82.75 74 SER A N 1
ATOM 585 C CA . SER A 1 74 ? -8.647 26.472 16.575 1.00 82.75 74 SER A CA 1
ATOM 586 C C . SER A 1 74 ? -8.536 25.087 17.223 1.00 82.75 74 SER A C 1
ATOM 588 O O . SER A 1 74 ? -7.448 24.522 17.372 1.00 82.75 74 SER A O 1
ATOM 590 N N . ILE A 1 75 ? -9.688 24.501 17.577 1.00 79.62 75 ILE A N 1
ATOM 591 C CA . ILE A 1 75 ? -9.758 23.114 18.055 1.00 79.62 75 ILE A CA 1
ATOM 592 C C . ILE A 1 75 ? -9.291 22.187 16.934 1.00 79.62 75 ILE A C 1
ATOM 594 O O . ILE A 1 75 ? -9.785 22.222 15.809 1.00 79.62 75 ILE A O 1
ATOM 598 N N . CYS A 1 76 ? -8.322 21.347 17.265 1.00 74.25 76 CYS A N 1
ATOM 599 C CA . CYS A 1 76 ? -7.547 20.591 16.305 1.00 74.25 76 CYS A CA 1
ATOM 600 C C . CYS A 1 76 ? -7.744 19.090 16.574 1.00 74.25 76 CYS A C 1
ATOM 602 O O . CYS A 1 76 ? -7.354 18.622 17.651 1.00 74.25 76 CYS A O 1
ATOM 604 N N . PRO A 1 77 ? -8.346 18.315 15.651 1.00 74.00 77 PRO A N 1
ATOM 605 C CA . PRO A 1 77 ? -8.533 16.883 15.862 1.00 74.00 77 PRO A CA 1
ATOM 606 C C . PRO A 1 77 ? -7.177 16.168 16.021 1.00 74.00 77 PRO A C 1
ATOM 608 O O . PRO A 1 77 ? -6.153 16.632 15.498 1.00 74.00 77 PRO A O 1
ATOM 611 N N . PRO A 1 78 ? -7.116 15.045 16.762 1.00 77.44 78 PRO A N 1
ATOM 612 C CA . PRO A 1 78 ? -5.885 14.276 16.881 1.00 77.44 78 PRO A CA 1
ATOM 613 C C . PRO A 1 78 ? -5.473 13.733 15.509 1.00 77.44 78 PRO A C 1
ATOM 615 O O . PRO A 1 78 ? -6.311 13.272 14.741 1.00 77.44 78 PRO A O 1
ATOM 618 N N . LEU A 1 79 ? -4.168 13.752 15.218 1.00 77.19 79 LEU A N 1
ATOM 619 C CA . LEU A 1 79 ? -3.638 13.224 13.953 1.00 77.19 79 LEU A CA 1
ATOM 620 C C . LEU A 1 79 ? -3.968 11.740 13.763 1.00 77.19 79 LEU A C 1
ATOM 622 O O . LEU A 1 79 ? -4.222 11.281 12.654 1.00 77.19 79 LEU A O 1
ATOM 626 N N . ARG A 1 80 ? -3.922 11.008 14.873 1.00 82.19 80 ARG A N 1
ATOM 627 C CA . ARG A 1 80 ? -4.254 9.597 14.989 1.00 82.19 80 ARG A CA 1
ATOM 628 C C . ARG A 1 80 ? -4.910 9.404 16.357 1.00 82.19 80 ARG A C 1
ATOM 630 O O . ARG A 1 80 ? -4.294 9.797 17.353 1.00 82.19 80 ARG A O 1
ATOM 637 N N . PRO A 1 81 ? -6.122 8.835 16.447 1.00 82.56 81 PRO A N 1
ATOM 638 C CA . PRO A 1 81 ? -6.726 8.480 17.729 1.00 82.56 81 PRO A CA 1
ATOM 639 C C . PRO A 1 81 ? -5.817 7.528 18.519 1.00 82.56 81 PRO A C 1
ATOM 641 O O . PRO A 1 81 ? -5.062 6.761 17.926 1.00 82.56 81 PRO A O 1
ATOM 644 N N . ALA A 1 82 ? -5.866 7.541 19.851 1.00 80.69 82 ALA A N 1
ATOM 645 C CA . ALA A 1 82 ? -4.986 6.685 20.658 1.00 80.69 82 ALA A CA 1
ATOM 646 C C . ALA A 1 82 ? -5.263 5.180 20.462 1.00 80.69 82 ALA A C 1
ATOM 648 O O . ALA A 1 82 ? -4.332 4.381 20.471 1.00 80.69 82 ALA A O 1
ATOM 649 N N . GLN A 1 83 ? -6.525 4.806 20.240 1.00 83.12 83 GLN A N 1
ATOM 650 C CA . GLN A 1 83 ? -6.975 3.422 20.063 1.00 83.12 83 GLN A CA 1
ATOM 651 C C . GLN A 1 83 ? -7.846 3.293 18.807 1.00 83.12 83 GLN A C 1
ATOM 653 O O . GLN A 1 83 ? -8.385 4.298 18.329 1.00 83.12 83 GLN A O 1
ATOM 658 N N . SER A 1 84 ? -7.946 2.084 18.246 1.00 88.12 84 SER A N 1
ATOM 659 C CA . SER A 1 84 ? -8.936 1.785 17.206 1.00 88.12 84 SER A CA 1
ATOM 660 C C . SER A 1 84 ? -10.344 1.711 17.813 1.00 88.12 84 SER A C 1
ATOM 662 O O . SER A 1 84 ? -10.496 1.326 18.977 1.00 88.12 84 SER A O 1
ATOM 664 N N . PRO A 1 85 ? -11.389 2.063 17.047 1.00 90.38 85 PRO A N 1
ATOM 665 C CA . PRO A 1 85 ? -12.767 1.878 17.479 1.00 90.38 85 PRO A CA 1
ATOM 666 C C . PRO A 1 85 ? -13.100 0.400 17.764 1.00 90.38 85 PRO A C 1
ATOM 668 O O . PRO A 1 85 ? -12.493 -0.498 17.169 1.00 90.38 85 PRO A O 1
ATOM 671 N N . PRO A 1 86 ? -14.100 0.112 18.619 1.00 88.88 86 PRO A N 1
ATOM 672 C CA . PRO A 1 86 ? -14.568 -1.253 18.841 1.00 88.88 86 PRO A CA 1
ATOM 673 C C . PRO A 1 86 ? -15.004 -1.914 17.529 1.00 88.88 86 PRO A C 1
ATOM 675 O O . PRO A 1 86 ? -15.783 -1.342 16.770 1.00 88.88 86 PRO A O 1
ATOM 678 N N . GLY A 1 87 ? -14.515 -3.127 17.269 1.00 91.06 87 GLY A N 1
ATOM 679 C CA . GLY A 1 87 ? -14.806 -3.849 16.027 1.00 91.06 87 GLY A CA 1
ATOM 680 C C . GLY A 1 87 ? -13.874 -3.521 14.854 1.00 91.06 87 GLY A C 1
ATOM 681 O O . GLY A 1 87 ? -14.139 -3.984 13.747 1.00 91.06 87 GLY A O 1
ATOM 682 N N . TYR A 1 88 ? -12.806 -2.750 15.083 1.00 94.50 88 TYR A N 1
ATOM 683 C CA . TYR A 1 88 ? -11.812 -2.386 14.074 1.00 94.50 88 TYR A CA 1
ATOM 684 C C . TYR A 1 88 ? -10.392 -2.724 14.542 1.00 94.50 88 TYR A C 1
ATOM 686 O O . TYR A 1 88 ? -10.071 -2.637 15.732 1.00 94.50 88 TYR A O 1
ATOM 694 N N . VAL A 1 89 ? -9.517 -3.043 13.590 1.00 94.12 89 VAL A N 1
ATOM 695 C CA . VAL A 1 89 ? -8.062 -3.075 13.781 1.00 94.12 89 VAL A CA 1
ATOM 696 C C . VAL A 1 89 ? -7.423 -1.919 13.045 1.00 94.12 89 VAL A C 1
ATOM 698 O O . VAL A 1 89 ? -7.715 -1.666 11.878 1.00 94.12 89 VAL A O 1
ATOM 701 N N . ARG A 1 90 ? -6.490 -1.255 13.722 1.00 93.75 90 ARG A N 1
ATOM 702 C CA . ARG A 1 90 ? -5.634 -0.281 13.066 1.00 93.75 90 ARG A CA 1
ATOM 703 C C . ARG A 1 90 ? -4.601 -0.977 12.202 1.00 93.75 90 ARG A C 1
ATOM 705 O O . ARG A 1 90 ? -3.839 -1.800 12.709 1.00 93.75 90 ARG A O 1
ATOM 712 N N . VAL A 1 91 ? -4.542 -0.594 10.936 1.00 94.06 91 VAL A N 1
ATOM 713 C CA . VAL A 1 91 ? -3.544 -1.058 9.980 1.00 94.06 91 VAL A CA 1
ATOM 714 C C . VAL A 1 91 ? -2.630 0.101 9.603 1.00 94.06 91 VAL A C 1
ATOM 716 O O . VAL A 1 91 ? -3.093 1.181 9.247 1.00 94.06 91 VAL A O 1
ATOM 719 N N . GLU A 1 92 ? -1.324 -0.122 9.700 1.00 92.06 92 GLU A N 1
ATOM 720 C CA . GLU A 1 92 ? -0.282 0.846 9.366 1.00 92.06 92 GLU A CA 1
ATOM 721 C C . GLU A 1 92 ? 0.503 0.368 8.153 1.00 92.06 92 GLU A C 1
ATOM 723 O O . GLU A 1 92 ? 1.022 -0.751 8.132 1.00 92.06 92 GLU A O 1
ATOM 728 N N . TYR A 1 93 ? 0.591 1.239 7.154 1.00 91.25 93 TYR A N 1
ATOM 729 C CA . TYR A 1 93 ? 1.322 1.007 5.922 1.00 91.25 93 TYR A CA 1
ATOM 730 C C . TYR A 1 93 ? 2.681 1.711 5.947 1.00 91.25 93 TYR A C 1
ATOM 732 O O . TYR A 1 93 ? 2.784 2.888 6.317 1.00 91.25 93 TYR A O 1
ATOM 740 N N . TYR A 1 94 ? 3.708 0.986 5.501 1.00 87.19 94 TYR A N 1
ATOM 741 C CA . TYR A 1 94 ? 5.071 1.483 5.339 1.00 87.19 94 TYR A CA 1
ATOM 742 C C . TYR A 1 94 ? 5.559 1.224 3.909 1.00 87.19 94 TYR A C 1
ATOM 744 O O . TYR A 1 94 ? 5.590 0.088 3.437 1.00 87.19 94 TYR A O 1
ATOM 752 N N . SER A 1 95 ? 5.945 2.297 3.221 1.00 78.38 95 SER A N 1
ATOM 753 C CA . SER A 1 95 ? 6.392 2.295 1.823 1.00 78.38 95 SER A CA 1
ATOM 754 C C . SER A 1 95 ? 7.869 1.939 1.650 1.00 78.38 95 SER A C 1
ATOM 756 O O . SER A 1 95 ? 8.283 1.561 0.555 1.00 78.38 95 SER A O 1
ATOM 758 N N . ARG A 1 96 ? 8.678 2.069 2.710 1.00 67.50 96 AR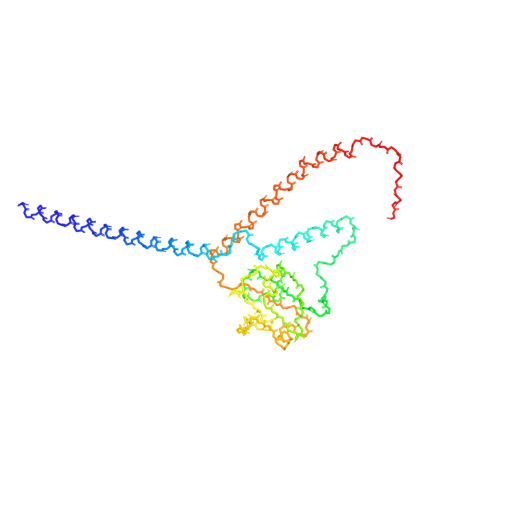G A N 1
ATOM 759 C CA . ARG A 1 96 ? 10.103 1.723 2.693 1.00 67.50 96 ARG A CA 1
ATOM 760 C C . ARG A 1 96 ? 10.315 0.308 3.216 1.00 67.50 96 ARG A C 1
ATOM 762 O O . ARG A 1 96 ? 10.035 0.016 4.374 1.00 67.50 96 ARG A O 1
ATOM 769 N N . SER A 1 97 ? 10.862 -0.535 2.347 1.00 54.72 97 SER A N 1
ATOM 770 C CA . SER A 1 97 ? 11.245 -1.927 2.592 1.00 54.72 97 SER A CA 1
ATOM 771 C C . SER A 1 97 ? 12.613 -2.080 3.264 1.00 54.72 97 SER A C 1
ATOM 773 O O . SER A 1 97 ? 13.203 -3.155 3.172 1.00 54.72 97 SER A O 1
ATOM 775 N N . GLU A 1 98 ? 13.155 -1.044 3.915 1.00 49.59 98 GLU A N 1
ATOM 776 C CA . GLU A 1 98 ? 14.329 -1.222 4.776 1.00 49.59 98 GLU A CA 1
ATOM 777 C C . GLU A 1 98 ? 13.864 -1.948 6.046 1.00 49.59 98 GLU A C 1
ATOM 779 O O . GLU A 1 98 ? 13.590 -1.377 7.096 1.00 49.59 98 GLU A O 1
ATOM 784 N N . ILE A 1 99 ? 13.724 -3.262 5.875 1.00 50.81 99 ILE A N 1
ATOM 785 C CA . ILE A 1 99 ? 13.506 -4.300 6.886 1.00 50.81 99 ILE A CA 1
ATOM 786 C C . ILE A 1 99 ? 14.730 -4.394 7.825 1.00 50.81 99 ILE A C 1
ATOM 788 O O . ILE A 1 99 ? 14.702 -5.118 8.820 1.00 50.81 99 ILE A O 1
ATOM 792 N N . ASP A 1 100 ? 15.777 -3.604 7.572 1.00 46.09 100 ASP A N 1
ATOM 793 C CA . ASP A 1 100 ? 16.953 -3.448 8.419 1.00 46.09 100 ASP A CA 1
ATOM 794 C C . ASP A 1 100 ? 16.642 -2.563 9.641 1.00 46.09 100 ASP A C 1
ATOM 796 O O . ASP A 1 100 ? 17.092 -1.432 9.790 1.00 46.09 100 ASP A O 1
ATOM 800 N N . GLY A 1 101 ? 15.856 -3.121 10.562 1.00 51.44 101 GLY A N 1
ATOM 801 C CA . GLY A 1 101 ? 16.059 -2.904 11.994 1.00 51.44 101 GLY A CA 1
ATOM 802 C C . GLY A 1 101 ? 15.108 -1.971 12.744 1.00 51.44 101 GLY A C 1
ATOM 803 O O . GLY A 1 101 ? 14.947 -2.197 13.940 1.00 51.44 101 GLY A O 1
ATOM 804 N N . ASP A 1 102 ? 14.438 -0.992 12.113 1.00 49.25 102 ASP A N 1
ATOM 805 C CA . ASP A 1 102 ? 13.879 0.143 12.891 1.00 49.25 102 ASP A CA 1
ATOM 806 C C . ASP A 1 102 ? 12.392 0.501 12.680 1.00 49.25 102 ASP A C 1
ATOM 808 O O . ASP A 1 102 ? 11.909 1.574 13.053 1.00 49.25 102 ASP A O 1
ATOM 812 N N . ILE A 1 103 ? 11.587 -0.432 12.171 1.00 55.44 103 ILE A N 1
ATOM 813 C CA . ILE A 1 103 ? 10.130 -0.232 12.029 1.00 55.44 103 ILE A CA 1
ATOM 814 C C . ILE A 1 103 ? 9.409 -0.230 13.414 1.00 55.44 103 ILE A C 1
ATOM 816 O O . ILE A 1 103 ? 8.219 0.092 13.509 1.00 55.44 103 ILE A O 1
ATOM 820 N N . TRP A 1 104 ? 10.095 -0.542 14.531 1.00 48.66 104 TRP A N 1
ATOM 821 C CA . TRP A 1 104 ? 9.563 -0.313 15.895 1.00 48.66 104 TRP A CA 1
ATOM 822 C C . TRP A 1 104 ? 9.425 1.185 16.218 1.00 48.66 104 TRP A C 1
ATOM 824 O O . TRP A 1 104 ? 8.484 1.544 16.924 1.00 48.66 104 TRP A O 1
ATOM 834 N N . GLY A 1 105 ? 10.317 2.038 15.695 1.00 53.59 105 GLY A N 1
ATOM 835 C CA . GLY A 1 105 ? 10.348 3.483 15.966 1.00 53.59 105 GLY A CA 1
ATOM 836 C C . GLY A 1 105 ? 9.937 4.373 14.788 1.00 53.59 105 GLY A C 1
ATOM 837 O O . GLY A 1 105 ? 9.632 5.550 14.986 1.00 53.59 105 GLY A O 1
ATOM 838 N N . GLY A 1 106 ? 9.906 3.824 13.569 1.00 61.41 106 GLY A N 1
ATOM 839 C CA . GLY A 1 106 ? 9.539 4.561 12.362 1.00 61.41 106 GLY A CA 1
ATOM 840 C C . GLY A 1 106 ? 8.096 5.079 12.373 1.00 61.41 106 GLY A C 1
ATOM 841 O O . GLY A 1 106 ? 7.153 4.361 12.719 1.00 61.41 106 GLY A O 1
ATOM 842 N N . LYS A 1 107 ? 7.913 6.334 11.943 1.00 74.62 107 LYS A N 1
ATOM 843 C CA . LYS A 1 107 ? 6.586 6.898 11.660 1.00 74.62 107 LYS A CA 1
ATOM 844 C C . LYS A 1 107 ? 5.980 6.127 10.477 1.00 74.62 107 LYS A C 1
ATOM 846 O O . LYS A 1 107 ? 6.660 5.910 9.479 1.00 74.62 107 LYS A O 1
ATOM 851 N N . TRP A 1 108 ? 4.725 5.700 10.605 1.00 84.81 108 TRP A N 1
ATOM 852 C CA . TRP A 1 108 ? 3.955 5.133 9.493 1.00 84.81 108 TRP A CA 1
ATOM 853 C C . TRP A 1 108 ? 3.846 6.148 8.345 1.00 84.81 108 TRP A C 1
ATOM 855 O O . TRP A 1 108 ? 3.880 7.359 8.578 1.00 84.81 108 TRP A O 1
ATOM 865 N N . ASP A 1 109 ? 3.681 5.663 7.114 1.00 85.81 109 ASP A N 1
ATOM 866 C CA . ASP A 1 109 ? 3.453 6.535 5.954 1.00 85.81 109 ASP A CA 1
ATOM 867 C C . ASP A 1 109 ? 1.963 6.850 5.779 1.00 85.81 109 ASP A C 1
ATOM 869 O O . ASP A 1 109 ? 1.580 7.984 5.484 1.00 85.81 109 ASP A O 1
ATOM 873 N N . ALA A 1 110 ? 1.117 5.847 6.015 1.00 88.81 110 ALA A N 1
ATOM 874 C CA . ALA A 1 110 ? -0.330 5.980 6.102 1.00 88.81 110 ALA A CA 1
ATOM 875 C C . ALA A 1 110 ? -0.888 4.971 7.115 1.00 88.81 110 ALA A C 1
ATOM 877 O O . ALA A 1 110 ? -0.253 3.960 7.419 1.00 88.81 110 ALA A O 1
ATOM 878 N N . TRP A 1 111 ? -2.085 5.229 7.626 1.00 92.56 111 TRP A N 1
ATOM 879 C CA . TRP A 1 111 ? -2.806 4.298 8.488 1.00 92.56 111 TRP A CA 1
ATOM 880 C C . TRP A 1 111 ? -4.301 4.373 8.193 1.00 92.56 111 TRP A C 1
ATOM 882 O O . TRP A 1 111 ? -4.778 5.380 7.672 1.00 92.56 111 TRP A O 1
ATOM 892 N N . ASP A 1 112 ? -5.018 3.304 8.516 1.00 93.25 112 ASP A N 1
ATOM 893 C CA . ASP A 1 112 ? -6.475 3.245 8.429 1.00 93.25 112 ASP A CA 1
ATOM 894 C C . ASP A 1 112 ? -7.015 2.259 9.476 1.00 93.25 112 ASP A C 1
ATOM 896 O O . ASP A 1 112 ? -6.302 1.346 9.905 1.00 93.25 112 ASP A O 1
ATOM 900 N N . ASP A 1 113 ? -8.261 2.439 9.904 1.00 94.06 113 ASP A N 1
ATOM 901 C CA . ASP A 1 113 ? -8.939 1.523 10.823 1.00 94.06 113 ASP A CA 1
ATOM 902 C C . ASP A 1 113 ? -9.879 0.617 10.012 1.00 94.06 113 ASP A C 1
ATOM 904 O O . ASP A 1 113 ? -10.853 1.070 9.413 1.00 94.06 113 ASP A O 1
ATOM 908 N N . ILE A 1 114 ? -9.599 -0.688 9.992 1.00 94.75 114 ILE A N 1
ATOM 909 C CA . ILE A 1 114 ? -10.307 -1.660 9.150 1.00 94.75 114 ILE A CA 1
ATOM 910 C C . ILE A 1 114 ? -11.210 -2.543 10.001 1.00 94.75 114 ILE A C 1
ATOM 912 O O . ILE A 1 114 ? -10.802 -3.079 11.033 1.00 94.75 114 ILE A O 1
ATOM 916 N N . GLN A 1 115 ? -12.458 -2.682 9.560 1.00 95.06 115 GLN A N 1
ATOM 917 C CA . GLN A 1 115 ? -13.491 -3.400 10.291 1.00 95.06 115 GLN A CA 1
ATOM 918 C C . GLN A 1 115 ? -13.225 -4.909 10.319 1.00 95.06 115 GLN A C 1
ATOM 920 O O . GLN A 1 115 ? -12.842 -5.512 9.318 1.00 95.06 115 GLN A O 1
ATOM 925 N N . PHE A 1 116 ? -13.498 -5.546 11.456 1.00 94.00 116 PHE A N 1
ATOM 926 C CA . PHE A 1 116 ? -13.481 -6.999 11.533 1.00 94.00 116 PHE A CA 1
ATOM 927 C C . PHE A 1 116 ? -14.564 -7.625 10.664 1.00 94.00 116 PHE A C 1
ATOM 929 O O . PHE A 1 116 ? -15.699 -7.160 10.571 1.00 94.00 116 PHE A O 1
ATOM 936 N N . THR A 1 117 ? -14.216 -8.766 10.084 1.00 93.00 117 THR A N 1
ATOM 937 C CA . THR A 1 117 ? -15.195 -9.698 9.530 1.00 93.00 117 THR A CA 1
ATOM 938 C C . THR A 1 117 ? -16.116 -10.226 10.642 1.00 93.00 117 THR A C 1
ATOM 940 O O . THR A 1 117 ? -15.732 -10.219 11.815 1.00 93.00 117 THR A O 1
ATOM 943 N N . PRO A 1 118 ? -17.290 -10.799 10.311 1.00 90.88 118 PRO A N 1
ATOM 944 C CA . PRO A 1 118 ? -18.174 -11.420 11.306 1.00 90.88 118 PRO A CA 1
ATOM 945 C C . PRO A 1 118 ? -17.513 -12.528 12.144 1.00 90.88 118 PRO A C 1
ATOM 947 O O . PRO A 1 118 ? -18.007 -12.880 13.209 1.00 90.88 118 PRO A O 1
ATOM 950 N N . ARG A 1 119 ? -16.392 -13.088 11.668 1.00 90.50 119 ARG A N 1
ATOM 951 C CA . ARG A 1 119 ? -15.598 -14.111 12.365 1.00 90.50 119 ARG A CA 1
ATOM 952 C C . ARG A 1 119 ? -14.480 -13.526 13.242 1.00 90.50 119 ARG A C 1
ATOM 954 O O . ARG A 1 119 ? -13.678 -14.285 13.773 1.00 90.50 119 ARG A O 1
ATOM 961 N N . GLY A 1 120 ? -14.385 -12.201 13.359 1.00 89.06 120 GLY A N 1
ATOM 962 C CA . GLY A 1 120 ? -13.372 -11.512 14.166 1.00 89.06 120 GLY A CA 1
ATOM 963 C C . GLY A 1 120 ? -11.971 -11.451 13.545 1.00 89.06 120 GLY A C 1
ATOM 964 O O . GLY A 1 120 ? -11.033 -11.040 14.223 1.00 89.06 120 GLY A O 1
ATOM 965 N N . GLY A 1 121 ? -11.816 -11.886 12.290 1.00 92.94 121 GLY A N 1
ATOM 966 C CA . GLY A 1 121 ? -10.587 -11.750 11.498 1.00 92.94 121 GLY A CA 1
ATOM 967 C C . GLY A 1 121 ? -10.641 -10.566 10.528 1.00 92.94 121 GLY A C 1
ATOM 968 O O . GLY A 1 121 ? -11.616 -9.812 10.531 1.00 92.94 121 GLY A O 1
ATOM 969 N N . ILE A 1 122 ? -9.648 -10.446 9.650 1.00 94.19 122 ILE A N 1
ATOM 970 C CA . ILE A 1 122 ? -9.576 -9.414 8.601 1.00 94.19 122 ILE A CA 1
ATOM 971 C C . ILE A 1 122 ? -9.249 -10.047 7.244 1.00 94.19 122 ILE A C 1
ATOM 973 O O . ILE A 1 122 ? -8.448 -10.975 7.157 1.00 94.19 122 ILE A O 1
ATOM 977 N N . ASP A 1 123 ? -9.876 -9.542 6.186 1.00 93.56 123 ASP A N 1
ATOM 978 C CA . ASP A 1 123 ? -9.568 -9.913 4.804 1.00 93.56 123 ASP A CA 1
ATOM 979 C C . ASP A 1 123 ? -8.547 -8.921 4.231 1.00 93.56 123 ASP A C 1
ATOM 981 O O . ASP A 1 123 ? -8.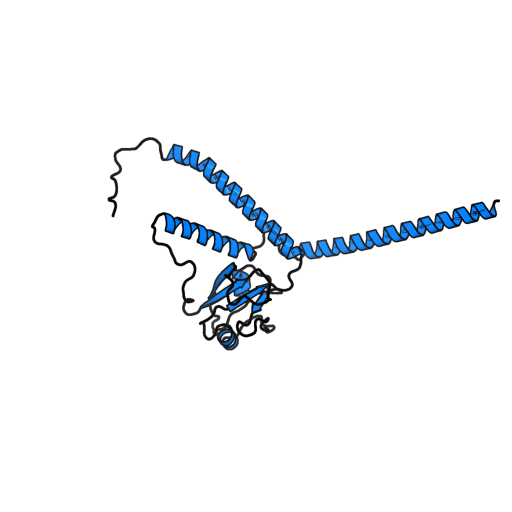739 -7.703 4.307 1.00 93.56 123 ASP A O 1
ATOM 985 N N . LEU A 1 124 ? -7.464 -9.426 3.640 1.00 92.38 124 LEU A N 1
ATOM 986 C CA . LEU A 1 124 ? -6.445 -8.579 3.027 1.00 92.38 124 LEU A CA 1
ATOM 987 C C . LEU A 1 124 ? -6.989 -7.772 1.847 1.00 92.38 124 LEU A C 1
ATOM 989 O O . LEU A 1 124 ? -6.447 -6.711 1.553 1.00 92.38 124 LEU A O 1
ATOM 993 N N . ALA A 1 125 ? -8.079 -8.203 1.206 1.00 92.00 125 ALA A N 1
ATOM 994 C CA . ALA A 1 125 ? -8.757 -7.411 0.182 1.00 92.00 125 ALA A CA 1
ATOM 995 C C . ALA A 1 125 ? -9.294 -6.076 0.736 1.00 92.00 125 ALA A C 1
ATOM 997 O O . ALA A 1 125 ? -9.339 -5.072 0.021 1.00 92.00 125 ALA A O 1
ATOM 998 N N . GLN A 1 126 ? -9.657 -6.018 2.024 1.00 93.19 126 GLN A N 1
ATOM 999 C CA . GLN A 1 126 ? -10.058 -4.762 2.665 1.00 93.19 126 GLN A CA 1
ATOM 1000 C C . GLN A 1 126 ? -8.861 -3.818 2.820 1.00 93.19 126 GLN A C 1
ATOM 1002 O O . GLN A 1 126 ? -8.971 -2.636 2.498 1.00 93.19 126 GLN A O 1
ATOM 1007 N N . ILE A 1 127 ? -7.702 -4.357 3.216 1.00 93.38 127 ILE A N 1
ATOM 1008 C CA . ILE A 1 127 ? -6.430 -3.619 3.283 1.00 93.38 127 ILE A CA 1
ATOM 1009 C C . ILE A 1 127 ? -6.041 -3.115 1.888 1.00 93.38 127 ILE A C 1
ATOM 1011 O O . ILE A 1 127 ? -5.721 -1.940 1.705 1.00 93.38 127 ILE A O 1
ATOM 1015 N N . GLN A 1 128 ? -6.147 -3.983 0.882 1.00 91.50 128 GLN A N 1
ATOM 1016 C CA . GLN A 1 128 ? -5.892 -3.649 -0.513 1.00 91.50 128 GLN A CA 1
ATOM 1017 C C . GLN A 1 128 ? -6.732 -2.456 -0.967 1.00 91.50 128 GLN A C 1
ATOM 1019 O O . GLN A 1 128 ? -6.206 -1.520 -1.560 1.00 91.50 128 GLN A O 1
ATOM 1024 N N . LYS A 1 129 ? -8.034 -2.460 -0.671 1.00 90.75 129 LYS A N 1
ATOM 1025 C CA . LYS A 1 129 ? -8.955 -1.392 -1.069 1.00 90.75 129 LYS A CA 1
ATOM 1026 C C . LYS A 1 129 ? -8.677 -0.072 -0.341 1.00 90.75 129 LYS A C 1
ATOM 1028 O O . LYS A 1 129 ? -8.742 0.997 -0.964 1.00 90.75 129 LYS A O 1
ATOM 1033 N N . ALA A 1 130 ? -8.374 -0.141 0.956 1.00 90.00 130 ALA A N 1
ATOM 1034 C CA . ALA A 1 130 ? -8.063 1.028 1.776 1.00 90.00 130 ALA A CA 1
ATOM 1035 C C . ALA A 1 130 ? -6.867 1.793 1.191 1.00 90.00 130 ALA A C 1
ATOM 1037 O O . ALA A 1 130 ? -6.980 2.974 0.844 1.00 90.00 130 ALA A O 1
ATOM 1038 N N . PHE A 1 131 ? -5.773 1.077 0.936 1.00 88.56 131 PHE A N 1
ATOM 1039 C CA . PHE A 1 131 ? -4.502 1.675 0.536 1.00 88.56 131 PHE A CA 1
ATOM 1040 C C . PHE A 1 131 ? -4.220 1.635 -0.976 1.00 88.56 131 PHE A C 1
ATOM 1042 O O . PHE A 1 131 ? -3.307 2.305 -1.429 1.00 88.56 131 PHE A O 1
ATOM 1049 N N . GLY A 1 132 ? -4.982 0.904 -1.792 1.00 86.31 132 GLY A N 1
ATOM 1050 C CA . GLY A 1 132 ? -4.668 0.717 -3.219 1.00 86.31 132 GLY A CA 1
ATOM 1051 C C . GLY A 1 132 ? -3.418 -0.142 -3.451 1.00 86.31 132 GLY A C 1
ATOM 1052 O O . GLY A 1 132 ? -2.613 0.161 -4.328 1.00 86.31 132 GLY A O 1
ATOM 1053 N N . LEU A 1 133 ? -3.220 -1.168 -2.619 1.00 87.00 133 LEU A N 1
ATOM 1054 C CA . LEU A 1 133 ? -2.050 -2.056 -2.670 1.00 87.00 133 LEU A CA 1
ATOM 1055 C C . LEU A 1 133 ? -2.226 -3.141 -3.744 1.00 87.00 133 LEU A C 1
ATOM 1057 O O . LEU A 1 133 ? -3.346 -3.449 -4.156 1.00 87.00 133 LEU A O 1
ATOM 1061 N N . ASP A 1 134 ? -1.129 -3.757 -4.180 1.00 85.56 134 ASP A N 1
ATOM 1062 C CA . ASP A 1 134 ? -1.200 -5.019 -4.924 1.00 85.56 134 ASP A CA 1
ATOM 1063 C C . ASP A 1 134 ? -1.164 -6.189 -3.931 1.00 85.56 134 ASP A C 1
ATOM 1065 O O . ASP A 1 134 ? -0.208 -6.333 -3.171 1.00 85.56 134 ASP A O 1
ATOM 1069 N N . LEU A 1 135 ? -2.195 -7.041 -3.932 1.00 85.25 135 LEU A N 1
ATOM 1070 C CA . LEU A 1 135 ? -2.274 -8.201 -3.034 1.00 85.25 135 LEU A CA 1
ATOM 1071 C C . LEU A 1 135 ? -1.128 -9.200 -3.219 1.00 85.25 135 LEU A C 1
ATOM 1073 O O . LEU A 1 135 ? -0.841 -9.945 -2.288 1.00 85.25 135 LEU A O 1
ATOM 1077 N N . ASN A 1 136 ? -0.514 -9.266 -4.402 1.00 86.31 136 ASN A N 1
ATOM 1078 C CA . ASN A 1 136 ? 0.603 -10.181 -4.651 1.00 86.31 136 ASN A CA 1
ATOM 1079 C C . ASN A 1 136 ? 1.897 -9.709 -3.981 1.00 86.31 136 ASN A C 1
ATOM 1081 O O . ASN A 1 136 ? 2.766 -10.525 -3.691 1.00 86.31 136 ASN A O 1
ATOM 1085 N N . HIS A 1 137 ? 1.993 -8.405 -3.726 1.00 85.94 137 HIS A N 1
ATOM 1086 C CA . HIS A 1 137 ? 3.143 -7.760 -3.103 1.00 85.94 137 HIS A CA 1
ATOM 1087 C C . HIS A 1 137 ? 2.859 -7.336 -1.660 1.00 85.94 137 HIS A C 1
ATOM 1089 O O . HIS A 1 137 ? 3.780 -6.960 -0.942 1.00 85.94 137 HIS A O 1
ATOM 1095 N N . LEU A 1 138 ? 1.601 -7.407 -1.219 1.00 89.12 138 LEU A N 1
ATOM 1096 C CA . LEU A 1 138 ? 1.192 -7.107 0.144 1.00 89.12 138 LEU A CA 1
ATOM 1097 C C . LEU A 1 138 ? 1.750 -8.144 1.117 1.00 89.12 138 LEU A C 1
ATOM 1099 O O . LEU A 1 138 ? 1.406 -9.325 1.060 1.00 89.12 138 LEU A O 1
ATOM 1103 N N . VAL A 1 139 ? 2.523 -7.667 2.085 1.00 90.00 139 VAL A N 1
ATOM 1104 C CA . VAL A 1 139 ? 3.076 -8.491 3.154 1.00 90.00 139 VAL A CA 1
ATOM 1105 C C . VAL A 1 139 ? 2.658 -7.933 4.505 1.00 90.00 139 VAL A C 1
ATOM 1107 O O . VAL A 1 139 ? 2.839 -6.753 4.803 1.00 90.00 139 VAL A O 1
ATOM 1110 N N . VAL A 1 140 ? 2.118 -8.809 5.350 1.00 91.62 140 VAL A N 1
ATOM 1111 C CA . VAL A 1 140 ? 1.867 -8.520 6.764 1.00 91.62 140 VAL A CA 1
ATOM 1112 C C . VAL A 1 140 ? 3.148 -8.790 7.540 1.00 91.62 140 VAL A C 1
ATOM 1114 O O . VAL A 1 140 ? 3.774 -9.831 7.357 1.00 91.62 140 VAL A O 1
ATOM 1117 N N . VAL A 1 141 ? 3.545 -7.879 8.421 1.00 88.94 141 VAL A N 1
ATOM 1118 C CA . VAL A 1 141 ? 4.785 -8.002 9.193 1.00 88.94 141 VAL A CA 1
ATOM 1119 C C . VAL A 1 141 ? 4.467 -8.421 10.622 1.00 88.94 141 VAL A C 1
ATOM 1121 O O . VAL A 1 141 ? 3.654 -7.800 11.306 1.00 88.94 141 VAL A O 1
ATOM 1124 N N . SER A 1 142 ? 5.143 -9.465 11.107 1.00 85.19 142 SER A N 1
ATOM 1125 C CA . SER A 1 142 ? 5.080 -9.834 12.522 1.00 85.19 142 SER A CA 1
ATOM 1126 C C . SER A 1 142 ? 5.834 -8.799 13.369 1.00 85.19 142 SER A C 1
ATOM 1128 O O . SER A 1 142 ? 7.046 -8.656 13.183 1.00 85.19 142 SER A O 1
ATOM 1130 N N . PRO A 1 143 ? 5.191 -8.130 14.348 1.00 76.69 143 PRO A N 1
ATOM 1131 C CA . PRO A 1 143 ? 5.859 -7.111 15.169 1.00 76.69 143 PRO A CA 1
ATOM 1132 C C . PRO A 1 143 ? 6.923 -7.694 16.108 1.00 76.69 143 PRO A C 1
ATOM 1134 O O . PRO A 1 143 ? 7.796 -6.975 16.590 1.00 76.69 143 PRO A O 1
ATOM 1137 N N . THR A 1 144 ? 6.847 -8.997 16.393 1.00 76.88 144 THR A N 1
ATOM 1138 C CA . THR A 1 144 ? 7.783 -9.695 17.281 1.00 76.88 144 THR A CA 1
ATOM 1139 C C . THR A 1 144 ? 9.048 -10.114 16.547 1.00 76.88 144 THR A C 1
ATOM 1141 O O . THR A 1 144 ? 10.135 -10.067 17.112 1.00 76.88 144 THR A O 1
ATOM 1144 N N . ARG A 1 145 ? 8.900 -10.587 15.303 1.00 75.12 145 ARG A N 1
ATOM 1145 C CA . ARG A 1 145 ? 9.986 -11.222 14.539 1.00 75.12 145 ARG A CA 1
ATOM 1146 C C . ARG A 1 145 ? 10.553 -10.347 13.433 1.00 75.12 145 ARG A C 1
ATOM 1148 O O . ARG A 1 145 ? 11.584 -10.721 12.886 1.00 75.12 145 ARG A O 1
ATOM 1155 N N . TRP A 1 146 ? 9.879 -9.253 13.079 1.00 74.81 146 TRP A N 1
ATOM 1156 C CA . TRP A 1 146 ? 10.258 -8.379 11.963 1.00 74.81 146 TRP A CA 1
ATOM 1157 C C . TRP A 1 146 ? 10.426 -9.116 10.648 1.00 74.81 146 TRP A C 1
ATOM 1159 O O . TRP A 1 146 ? 11.315 -8.848 9.849 1.00 74.81 146 TRP A O 1
ATOM 1169 N N . ARG A 1 147 ? 9.556 -10.100 10.445 1.00 81.31 147 ARG A N 1
ATOM 1170 C CA . ARG A 1 147 ? 9.555 -10.936 9.256 1.00 81.31 147 ARG A CA 1
ATOM 1171 C C . ARG A 1 147 ? 8.162 -10.968 8.653 1.00 81.31 147 ARG A C 1
ATOM 11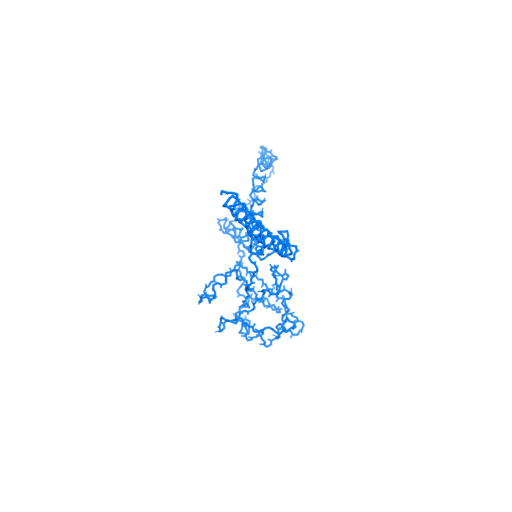73 O O . ARG A 1 147 ? 7.188 -10.821 9.407 1.00 81.31 147 ARG A O 1
ATOM 1180 N N . PRO A 1 148 ? 8.078 -11.199 7.333 1.00 86.50 148 PRO A N 1
ATOM 1181 C CA . PRO A 1 148 ? 6.835 -11.553 6.674 1.00 86.50 148 PRO A CA 1
ATOM 1182 C C . PRO A 1 148 ? 6.100 -12.625 7.478 1.00 86.50 148 PRO A C 1
ATOM 1184 O O . PRO A 1 148 ? 6.653 -13.683 7.794 1.00 86.50 148 PRO A O 1
ATOM 1187 N N . PHE A 1 149 ? 4.871 -12.317 7.871 1.00 88.31 149 PHE A N 1
ATOM 1188 C CA . PHE A 1 149 ? 3.972 -13.285 8.462 1.00 88.31 149 PHE A CA 1
ATOM 1189 C C . PHE A 1 149 ? 3.444 -14.178 7.334 1.00 88.31 149 PHE A C 1
ATOM 1191 O O . PHE A 1 149 ? 3.008 -13.647 6.311 1.00 88.31 149 PHE A O 1
ATOM 1198 N N . PRO A 1 150 ? 3.502 -15.513 7.472 1.00 85.88 150 PRO A N 1
ATOM 1199 C CA . PRO A 1 150 ? 2.975 -16.405 6.453 1.00 85.88 150 PRO A CA 1
ATOM 1200 C C . PRO A 1 150 ? 1.458 -16.240 6.387 1.00 85.88 150 PRO A C 1
ATOM 1202 O O . PRO A 1 150 ? 0.769 -16.412 7.386 1.00 85.88 150 PRO A O 1
ATOM 1205 N N . ILE A 1 151 ? 0.947 -15.884 5.214 1.00 83.62 151 ILE A N 1
ATOM 1206 C CA . ILE A 1 151 ? -0.486 -15.723 4.984 1.00 83.62 151 ILE A CA 1
ATOM 1207 C C . ILE A 1 151 ? -0.974 -16.941 4.210 1.00 83.62 151 ILE A C 1
ATOM 1209 O O . ILE A 1 151 ? -0.391 -17.318 3.189 1.00 83.62 151 ILE A O 1
ATOM 1213 N N . ASP A 1 152 ? -2.061 -17.535 4.687 1.00 79.69 152 ASP A N 1
ATOM 1214 C CA . ASP A 1 152 ? -2.723 -18.637 4.007 1.00 79.69 152 ASP A CA 1
ATOM 1215 C C . ASP A 1 152 ? -3.266 -18.234 2.627 1.00 79.69 152 ASP A C 1
ATOM 1217 O O . ASP A 1 152 ? -3.531 -17.068 2.321 1.00 79.69 152 ASP A O 1
ATOM 1221 N N . ARG A 1 153 ? -3.512 -19.240 1.777 1.00 77.44 153 ARG A N 1
ATOM 1222 C CA . ARG A 1 153 ? -4.052 -19.053 0.414 1.00 77.44 153 ARG A CA 1
ATOM 1223 C C . ARG A 1 153 ? -5.388 -18.306 0.376 1.00 77.44 153 ARG A C 1
ATOM 1225 O O . ARG A 1 153 ? -5.739 -17.749 -0.658 1.00 77.44 153 ARG A O 1
ATOM 1232 N N . THR A 1 154 ? -6.122 -18.298 1.485 1.00 82.00 154 THR A N 1
ATOM 1233 C CA . THR A 1 154 ? -7.384 -17.569 1.657 1.00 82.00 154 THR A CA 1
ATOM 1234 C C . THR A 1 154 ? -7.202 -16.054 1.718 1.00 82.00 154 THR A C 1
ATOM 1236 O O . THR A 1 154 ? -8.200 -15.346 1.639 1.00 82.00 154 THR A O 1
ATOM 1239 N N . ARG A 1 155 ? -5.960 -15.553 1.843 1.00 87.12 155 ARG A N 1
ATOM 1240 C CA . ARG A 1 155 ? -5.633 -14.120 1.958 1.00 87.12 155 ARG A CA 1
ATOM 1241 C C . ARG A 1 155 ? -6.437 -13.416 3.055 1.00 87.12 155 ARG A C 1
ATOM 1243 O O . ARG A 1 155 ? -6.786 -12.247 2.935 1.00 87.12 155 ARG A O 1
ATOM 1250 N N . ALA A 1 156 ? -6.708 -14.129 4.139 1.00 90.56 156 ALA A N 1
ATOM 1251 C CA . ALA A 1 156 ? -7.396 -13.611 5.307 1.00 90.56 156 ALA A CA 1
ATOM 1252 C C . ALA A 1 156 ? -6.599 -13.972 6.558 1.00 90.56 156 ALA A C 1
ATOM 1254 O O . ALA A 1 156 ? -6.028 -15.057 6.638 1.00 90.56 156 ALA A O 1
ATOM 1255 N N . LEU A 1 157 ? -6.591 -13.068 7.533 1.00 92.88 157 LEU A N 1
ATOM 1256 C CA . LEU A 1 157 ? -6.063 -13.328 8.864 1.00 92.88 157 LEU A CA 1
ATOM 1257 C C . LEU A 1 157 ? -7.221 -13.723 9.771 1.00 92.88 157 LEU A C 1
ATOM 1259 O O . LEU A 1 157 ? -8.206 -12.990 9.921 1.00 92.88 157 LEU A O 1
ATOM 1263 N N . THR A 1 158 ? -7.099 -14.883 10.395 1.00 93.19 158 THR A N 1
ATOM 1264 C CA . THR A 1 158 ? -8.033 -15.348 11.415 1.00 93.19 158 THR A CA 1
ATOM 1265 C C . THR A 1 158 ? -7.960 -14.473 12.664 1.00 93.19 158 THR A C 1
ATOM 1267 O O . THR A 1 158 ? -6.994 -13.745 12.901 1.00 93.19 158 THR A O 1
ATOM 1270 N N . HIS A 1 159 ? -8.980 -14.576 13.517 1.00 92.00 159 HIS A N 1
ATOM 1271 C CA . HIS A 1 159 ? -9.009 -13.858 14.788 1.00 92.00 159 HIS A CA 1
ATOM 1272 C C . HIS A 1 159 ? -7.779 -14.156 15.667 1.00 92.00 159 HIS A C 1
ATOM 1274 O O . HIS A 1 159 ? -7.226 -13.250 16.285 1.00 92.00 159 HIS A O 1
ATOM 1280 N N . LEU A 1 160 ? -7.315 -15.411 15.694 1.00 91.12 160 LEU A N 1
ATOM 1281 C CA . LEU A 1 160 ? -6.151 -15.818 16.488 1.00 91.12 160 LEU A CA 1
ATOM 1282 C C . LEU A 1 160 ? -4.847 -15.227 15.948 1.00 91.12 160 LEU A C 1
ATOM 1284 O O . LEU A 1 160 ? -4.033 -14.722 16.719 1.00 91.12 160 LEU A O 1
ATOM 1288 N N . GLU A 1 161 ? -4.651 -15.258 14.632 1.00 92.69 161 GLU A N 1
ATOM 1289 C CA . GLU A 1 161 ? -3.467 -14.669 13.998 1.00 92.69 161 GLU A CA 1
ATOM 1290 C C . GLU A 1 161 ? -3.435 -13.165 14.212 1.00 92.69 161 GLU A C 1
ATOM 1292 O O . GLU A 1 161 ? -2.411 -12.614 14.612 1.00 92.69 161 GLU A O 1
ATOM 1297 N N . LEU A 1 162 ? -4.580 -12.509 14.033 1.00 92.38 162 LEU A N 1
ATOM 1298 C CA . LEU A 1 162 ? -4.711 -11.087 14.280 1.00 92.38 162 LEU A CA 1
ATOM 1299 C C . LEU A 1 162 ? -4.416 -10.740 15.744 1.00 92.38 162 LEU A C 1
ATOM 1301 O O . LEU A 1 162 ? -3.681 -9.790 16.011 1.00 92.38 162 LEU A O 1
ATOM 1305 N N . ARG A 1 163 ? -4.933 -11.522 16.698 1.00 90.56 163 ARG A N 1
ATOM 1306 C CA . ARG A 1 163 ? -4.667 -11.339 18.130 1.00 90.56 163 ARG A CA 1
ATOM 1307 C C . ARG A 1 163 ? -3.180 -11.466 18.455 1.00 90.56 163 ARG A C 1
ATOM 1309 O O . ARG A 1 163 ? -2.659 -10.662 19.226 1.00 90.56 163 ARG A O 1
ATOM 1316 N N . ASN A 1 164 ? -2.495 -12.421 17.828 1.00 90.56 164 ASN A N 1
ATOM 1317 C CA . ASN A 1 164 ? -1.052 -12.612 17.974 1.00 90.56 164 ASN A CA 1
ATOM 1318 C C . ASN A 1 164 ? -0.250 -11.460 17.350 1.00 90.56 164 ASN A C 1
ATOM 1320 O O . ASN A 1 164 ? 0.736 -11.011 17.929 1.00 90.56 164 ASN A O 1
ATOM 1324 N N . LEU A 1 165 ? -0.676 -10.968 16.186 1.00 91.31 165 LEU A N 1
ATOM 1325 C CA . LEU A 1 165 ? -0.013 -9.886 15.455 1.00 91.31 165 LEU A CA 1
ATOM 1326 C C . LEU A 1 165 ? -0.255 -8.501 16.057 1.00 91.31 165 LEU A C 1
ATOM 1328 O O . LEU A 1 165 ? 0.555 -7.609 15.855 1.00 91.31 165 LEU A O 1
ATOM 1332 N N . THR A 1 166 ? -1.351 -8.305 16.783 1.00 90.88 166 THR A N 1
ATOM 1333 C CA . THR A 1 166 ? -1.720 -7.002 17.366 1.00 90.88 166 THR A CA 1
ATOM 1334 C C . THR A 1 166 ? -1.569 -6.963 18.885 1.00 90.88 166 THR A C 1
ATOM 1336 O O . THR A 1 166 ? -1.856 -5.940 19.503 1.00 90.88 166 THR A O 1
ATOM 1339 N N . TYR A 1 167 ? -1.128 -8.062 19.509 1.00 88.19 167 TYR A N 1
ATOM 1340 C CA . TYR A 1 167 ? -1.102 -8.232 20.966 1.00 88.19 167 TYR A CA 1
ATOM 1341 C C . TYR A 1 167 ? -2.441 -7.858 21.619 1.00 88.19 167 TYR A C 1
ATOM 1343 O O . TYR A 1 167 ? -2.486 -7.032 22.531 1.00 88.19 167 TYR A O 1
ATOM 1351 N N . ASP A 1 168 ? -3.532 -8.457 21.134 1.00 84.31 168 ASP A N 1
ATOM 1352 C CA . ASP A 1 168 ? -4.900 -8.180 21.603 1.00 84.31 168 ASP A CA 1
ATOM 1353 C C . ASP A 1 168 ? -5.350 -6.724 21.342 1.00 84.31 168 ASP A C 1
ATOM 1355 O O . ASP A 1 168 ? -5.969 -6.080 22.186 1.00 84.31 168 ASP A O 1
ATOM 1359 N N . GLY A 1 169 ? -4.980 -6.173 20.178 1.00 81.69 169 GLY A N 1
ATOM 1360 C CA . GLY A 1 169 ? -5.325 -4.802 19.774 1.00 81.69 169 GLY A CA 1
ATOM 1361 C C . GLY A 1 169 ? -4.472 -3.696 20.408 1.00 81.69 169 GLY A C 1
ATOM 1362 O O . GLY A 1 169 ? -4.763 -2.516 20.220 1.00 81.69 169 GLY A O 1
ATOM 1363 N N . ARG A 1 170 ? -3.409 -4.039 21.146 1.00 84.44 170 ARG A N 1
ATOM 1364 C CA . ARG A 1 170 ? -2.486 -3.059 21.751 1.00 84.44 170 ARG A CA 1
ATOM 1365 C C . ARG A 1 170 ? -1.536 -2.422 20.740 1.00 84.44 170 ARG A C 1
ATOM 1367 O O . ARG A 1 170 ? -1.058 -1.315 20.968 1.00 84.44 170 ARG A O 1
ATOM 1374 N N . VAL A 1 171 ? -1.234 -3.134 19.658 1.00 88.38 171 VAL A N 1
ATOM 1375 C CA . VAL A 1 171 ? -0.297 -2.718 18.610 1.00 88.38 171 VAL A CA 1
ATOM 1376 C C . VAL A 1 171 ? -1.014 -2.779 17.258 1.00 88.38 171 VAL A C 1
ATOM 1378 O O . VAL A 1 171 ? -1.757 -3.732 17.015 1.00 88.38 171 VAL A O 1
ATOM 1381 N N . PRO A 1 172 ? -0.816 -1.788 16.372 1.00 90.75 172 PRO A N 1
ATOM 1382 C CA . PRO A 1 172 ? -1.386 -1.814 15.030 1.00 90.75 172 PRO A CA 1
ATOM 1383 C C . PRO A 1 172 ? -0.823 -2.969 14.194 1.00 90.75 172 PRO A C 1
ATOM 1385 O O . PRO A 1 172 ? 0.329 -3.380 14.354 1.00 90.75 172 PRO A O 1
ATOM 1388 N N . LEU A 1 173 ? -1.634 -3.462 13.262 1.00 92.31 173 LEU A N 1
ATOM 1389 C CA . LEU A 1 173 ? -1.211 -4.421 12.250 1.00 92.31 173 LEU A CA 1
ATOM 1390 C C . LEU A 1 173 ? -0.325 -3.708 11.225 1.00 92.31 173 LEU A C 1
ATOM 1392 O O . LEU A 1 173 ? -0.755 -2.740 10.602 1.00 92.31 173 LEU A O 1
ATOM 1396 N N . LYS A 1 174 ? 0.902 -4.187 11.028 1.00 91.06 174 LYS A N 1
ATOM 1397 C CA . LYS A 1 174 ? 1.864 -3.561 10.114 1.00 91.06 174 LYS A CA 1
ATOM 1398 C C . LYS A 1 174 ? 1.857 -4.258 8.761 1.00 91.06 174 LYS A C 1
ATOM 1400 O O . LYS A 1 174 ? 1.934 -5.487 8.702 1.00 91.06 174 LYS A O 1
ATOM 1405 N N . VAL A 1 175 ? 1.796 -3.475 7.690 1.00 91.81 175 VAL A N 1
ATOM 1406 C CA . VAL A 1 175 ? 1.830 -3.968 6.311 1.00 91.81 175 VAL A CA 1
ATOM 1407 C C . VAL A 1 175 ? 2.843 -3.202 5.466 1.00 91.81 175 VAL A C 1
ATOM 1409 O O . VAL A 1 175 ? 3.035 -1.997 5.633 1.00 91.81 175 VAL A O 1
ATOM 1412 N N . ILE A 1 176 ? 3.483 -3.923 4.552 1.00 89.12 176 ILE A N 1
ATOM 1413 C CA . ILE A 1 176 ? 4.463 -3.403 3.594 1.00 89.12 176 ILE A CA 1
ATOM 1414 C C . ILE A 1 176 ? 4.171 -3.957 2.202 1.00 89.12 176 ILE A C 1
ATOM 1416 O O . ILE A 1 176 ? 3.405 -4.913 2.052 1.00 89.12 176 ILE A O 1
ATOM 1420 N N . GLU A 1 177 ? 4.821 -3.386 1.193 1.00 86.19 177 GLU A N 1
ATOM 1421 C CA . GLU A 1 177 ? 4.938 -4.019 -0.118 1.00 86.19 177 GLU A CA 1
ATOM 1422 C C . GLU A 1 177 ? 6.337 -4.604 -0.301 1.00 86.19 177 GLU A C 1
ATOM 1424 O O . GLU A 1 177 ? 7.338 -3.935 -0.041 1.00 86.19 177 GLU A O 1
ATOM 1429 N N . GLN A 1 178 ? 6.400 -5.854 -0.750 1.00 84.94 178 GLN A N 1
ATOM 1430 C CA . GLN A 1 178 ? 7.640 -6.573 -1.016 1.00 84.94 178 GLN A CA 1
ATOM 1431 C C . GLN A 1 178 ? 7.705 -7.005 -2.487 1.00 84.94 178 GLN A C 1
ATOM 1433 O O . GLN A 1 178 ? 6.686 -7.315 -3.105 1.00 84.94 178 GLN A O 1
ATOM 1438 N N . ASP A 1 179 ? 8.917 -7.026 -3.048 1.00 82.31 179 ASP A N 1
ATOM 1439 C CA . ASP A 1 179 ? 9.213 -7.550 -4.389 1.00 82.31 179 ASP A CA 1
ATOM 1440 C C . ASP A 1 179 ? 8.436 -6.861 -5.527 1.00 82.31 179 ASP A C 1
ATOM 1442 O O . ASP A 1 179 ? 8.100 -7.482 -6.534 1.00 82.31 179 ASP A O 1
ATOM 1446 N N . LEU A 1 180 ? 8.143 -5.563 -5.379 1.00 79.69 180 LEU A N 1
ATOM 1447 C CA . LEU A 1 180 ? 7.462 -4.783 -6.415 1.00 79.69 180 LEU A CA 1
ATOM 1448 C C . LEU A 1 180 ? 8.294 -4.735 -7.710 1.00 79.69 180 LEU A C 1
ATOM 1450 O O . LEU A 1 180 ? 9.472 -4.365 -7.665 1.00 79.69 180 LEU A O 1
ATOM 1454 N N . PRO A 1 181 ? 7.686 -4.993 -8.884 1.00 81.75 181 PRO A N 1
ATOM 1455 C CA . PRO A 1 181 ? 8.358 -4.806 -10.159 1.00 81.75 181 PRO A CA 1
ATOM 1456 C C . PRO A 1 181 ? 8.839 -3.361 -10.304 1.00 81.75 181 PRO A C 1
ATOM 1458 O O . PRO A 1 181 ? 8.082 -2.421 -10.035 1.00 81.75 181 PRO A O 1
ATOM 1461 N N . ALA A 1 182 ? 10.068 -3.171 -10.796 1.00 80.19 182 ALA A N 1
ATOM 1462 C CA . ALA A 1 182 ? 10.652 -1.843 -11.005 1.00 80.19 182 ALA A CA 1
ATOM 1463 C C . ALA A 1 182 ? 9.718 -0.923 -11.810 1.00 80.19 182 ALA A C 1
ATOM 1465 O O . ALA A 1 182 ? 9.569 0.253 -11.492 1.00 80.19 182 ALA A O 1
ATOM 1466 N N . LEU A 1 183 ? 9.006 -1.484 -12.790 1.00 78.25 183 LEU A N 1
ATOM 1467 C CA . LEU A 1 183 ? 8.046 -0.747 -13.600 1.00 78.25 183 LEU A CA 1
ATOM 1468 C C . LEU A 1 183 ? 6.857 -0.206 -12.792 1.00 78.25 183 LEU A C 1
ATOM 1470 O O . LEU A 1 183 ? 6.451 0.937 -12.992 1.00 78.25 183 LEU A O 1
ATOM 1474 N N . THR A 1 184 ? 6.319 -0.994 -11.857 1.00 78.69 184 THR A N 1
ATOM 1475 C CA . THR A 1 184 ? 5.242 -0.567 -10.951 1.00 78.69 184 THR A CA 1
ATOM 1476 C C . THR A 1 184 ? 5.719 0.573 -10.055 1.00 78.69 184 THR A C 1
ATOM 1478 O O . THR A 1 184 ? 4.999 1.557 -9.868 1.00 78.69 184 THR A O 1
ATOM 1481 N N . VAL A 1 185 ? 6.958 0.490 -9.559 1.00 80.00 185 VAL A N 1
ATOM 1482 C CA . VAL A 1 185 ? 7.589 1.572 -8.790 1.00 80.00 185 VAL A CA 1
ATOM 1483 C C . VAL A 1 185 ? 7.694 2.843 -9.639 1.00 80.00 185 VAL A C 1
ATOM 1485 O O . VAL A 1 185 ? 7.239 3.902 -9.208 1.00 80.00 185 VAL A O 1
ATOM 1488 N N . THR A 1 186 ? 8.205 2.746 -10.870 1.00 78.94 186 THR A N 1
ATOM 1489 C CA . THR A 1 186 ? 8.328 3.889 -11.788 1.00 78.94 186 THR A CA 1
ATOM 1490 C C . THR A 1 186 ? 6.971 4.507 -12.125 1.00 78.94 186 THR A C 1
ATOM 1492 O O . THR A 1 186 ? 6.813 5.724 -12.045 1.00 78.94 186 THR A O 1
ATOM 1495 N N . LYS A 1 187 ? 5.952 3.700 -12.446 1.00 80.12 187 LYS A N 1
ATOM 1496 C CA . LYS A 1 187 ? 4.594 4.193 -12.731 1.00 80.12 187 LYS A CA 1
ATOM 1497 C C . LYS A 1 187 ? 3.992 4.949 -11.549 1.00 80.12 187 LYS A C 1
ATOM 1499 O O . LYS A 1 187 ? 3.394 6.008 -11.737 1.00 80.12 187 LYS A O 1
ATOM 1504 N N . ARG A 1 188 ? 4.186 4.447 -10.328 1.00 77.94 188 ARG A N 1
ATOM 1505 C CA . ARG A 1 188 ? 3.744 5.129 -9.104 1.00 77.94 188 ARG A CA 1
ATOM 1506 C C . ARG A 1 188 ? 4.477 6.448 -8.892 1.00 77.94 188 ARG A C 1
ATOM 1508 O O . ARG A 1 188 ? 3.836 7.439 -8.563 1.00 77.94 188 ARG A O 1
ATOM 1515 N N . GLN A 1 189 ? 5.785 6.500 -9.138 1.00 78.56 189 GLN A N 1
ATOM 1516 C CA . GLN A 1 189 ? 6.547 7.753 -9.085 1.00 78.56 189 GLN A CA 1
ATOM 1517 C C . GLN A 1 189 ? 6.035 8.775 -10.108 1.00 78.56 189 GLN A C 1
ATOM 1519 O O . GLN A 1 189 ? 5.817 9.932 -9.751 1.00 78.56 189 GLN A O 1
ATOM 1524 N N . ILE A 1 190 ? 5.772 8.349 -11.349 1.00 78.56 190 ILE A N 1
ATOM 1525 C CA . ILE A 1 190 ? 5.177 9.207 -12.385 1.00 78.56 190 ILE A CA 1
ATOM 1526 C C . ILE A 1 190 ? 3.822 9.738 -11.912 1.00 78.56 190 ILE A C 1
ATOM 1528 O O . ILE A 1 190 ? 3.611 10.948 -11.941 1.00 78.56 190 ILE A O 1
ATOM 1532 N N . ARG A 1 191 ? 2.938 8.873 -11.395 1.00 80.62 191 ARG A N 1
ATOM 1533 C CA . ARG A 1 191 ? 1.651 9.288 -10.812 1.00 80.62 191 ARG A CA 1
ATOM 1534 C C . ARG A 1 191 ? 1.841 10.322 -9.703 1.00 80.62 191 ARG A C 1
ATOM 1536 O O . ARG A 1 191 ? 1.140 11.330 -9.697 1.00 80.62 191 ARG A O 1
ATOM 1543 N N . ALA A 1 192 ? 2.787 10.101 -8.791 1.00 74.06 192 ALA A N 1
ATOM 1544 C CA . ALA A 1 192 ? 3.096 11.034 -7.707 1.00 74.06 192 ALA A CA 1
ATOM 1545 C C . ALA A 1 192 ? 3.442 12.425 -8.252 1.00 74.06 192 ALA A C 1
ATOM 1547 O O . ALA A 1 192 ? 2.912 13.433 -7.782 1.00 74.06 192 ALA A O 1
ATOM 1548 N N . LEU A 1 193 ? 4.301 12.471 -9.274 1.00 75.81 193 LEU A N 1
ATOM 1549 C CA . LEU A 1 193 ? 4.686 13.706 -9.948 1.00 75.81 193 LEU A CA 1
ATOM 1550 C C . LEU A 1 193 ? 3.479 14.356 -10.626 1.00 75.81 193 LEU A C 1
ATOM 1552 O O . LEU A 1 193 ? 3.254 15.548 -10.439 1.00 75.81 193 LEU A O 1
ATOM 1556 N N . THR A 1 194 ? 2.660 13.584 -11.345 1.00 78.50 194 THR A N 1
ATOM 1557 C CA . THR A 1 194 ? 1.448 14.091 -12.000 1.00 78.50 194 THR A CA 1
ATOM 1558 C C . THR A 1 194 ? 0.469 14.691 -10.992 1.00 78.50 194 THR A C 1
ATOM 1560 O O . THR A 1 194 ? 0.026 15.820 -11.183 1.00 78.50 194 THR A O 1
ATOM 1563 N N . ILE A 1 195 ? 0.167 13.989 -9.894 1.00 74.75 195 ILE A N 1
ATOM 1564 C CA . ILE A 1 195 ? -0.709 14.496 -8.825 1.00 74.75 195 ILE A CA 1
ATOM 1565 C C . ILE A 1 195 ? -0.128 15.779 -8.230 1.00 74.75 195 ILE A C 1
ATOM 1567 O O . ILE A 1 195 ? -0.853 16.753 -8.052 1.00 74.75 195 ILE A O 1
ATOM 1571 N N . THR A 1 196 ? 1.179 15.810 -7.966 1.00 71.88 196 THR A N 1
ATOM 1572 C CA . THR A 1 196 ? 1.852 16.993 -7.414 1.00 71.88 196 THR A CA 1
ATOM 1573 C C . THR A 1 196 ? 1.725 18.191 -8.355 1.00 71.88 196 THR A C 1
ATOM 1575 O O . THR A 1 196 ? 1.345 19.275 -7.915 1.00 71.88 196 THR A O 1
ATOM 1578 N N . ILE A 1 197 ? 1.967 17.996 -9.654 1.00 73.56 197 ILE A N 1
ATOM 1579 C CA . ILE A 1 197 ? 1.812 19.039 -10.676 1.00 73.56 197 ILE A CA 1
ATOM 1580 C C . ILE A 1 197 ? 0.365 19.540 -10.724 1.00 73.56 197 ILE A C 1
ATOM 1582 O O . ILE A 1 197 ? 0.142 20.748 -10.671 1.00 73.56 197 ILE A O 1
ATOM 1586 N N . LEU A 1 198 ? -0.623 18.641 -10.765 1.00 77.62 198 LEU A N 1
ATOM 1587 C CA . LEU A 1 198 ? -2.040 19.018 -10.784 1.00 77.62 198 LEU A CA 1
ATOM 1588 C C . LEU A 1 198 ? -2.453 19.788 -9.521 1.00 77.62 198 LEU A C 1
ATOM 1590 O O . LEU A 1 198 ? -3.185 20.772 -9.615 1.00 77.62 198 LEU A O 1
ATOM 1594 N N . CYS A 1 199 ? -1.959 19.388 -8.347 1.00 67.31 199 CYS A N 1
ATOM 1595 C CA . CYS A 1 199 ? -2.185 20.107 -7.095 1.00 67.31 199 CYS A CA 1
ATOM 1596 C C . CYS A 1 199 ? -1.573 21.514 -7.120 1.00 67.31 199 CYS A C 1
ATOM 1598 O O . CYS A 1 199 ? -2.240 22.462 -6.711 1.00 67.31 199 CYS A O 1
ATOM 1600 N N . MET A 1 200 ? -0.346 21.672 -7.631 1.00 68.94 200 MET A N 1
ATOM 1601 C CA . MET A 1 200 ? 0.294 22.985 -7.781 1.00 68.94 200 MET A CA 1
ATOM 1602 C C . MET A 1 200 ? -0.474 23.879 -8.758 1.00 68.94 200 MET A C 1
ATOM 1604 O O . MET A 1 200 ? -0.759 25.028 -8.435 1.00 68.94 200 MET A O 1
ATOM 1608 N N . LEU A 1 201 ? -0.879 23.347 -9.915 1.00 76.38 201 LEU A N 1
ATOM 1609 C CA . LEU A 1 201 ? -1.693 24.083 -10.886 1.00 76.38 201 LEU A CA 1
ATOM 1610 C C . LEU A 1 201 ? -3.035 24.512 -10.291 1.00 76.38 201 LEU A C 1
ATOM 1612 O O . LEU A 1 201 ? -3.448 25.651 -10.482 1.00 76.38 201 LEU A O 1
ATOM 1616 N N . LYS A 1 202 ? -3.695 23.638 -9.522 1.00 72.31 202 LYS A N 1
ATOM 1617 C CA . LYS A 1 202 ? -4.935 23.977 -8.813 1.00 72.31 202 LYS A CA 1
ATOM 1618 C C . LYS A 1 202 ? -4.715 25.055 -7.752 1.00 72.31 202 LYS A C 1
ATOM 1620 O O . LYS A 1 202 ? -5.560 25.930 -7.611 1.00 72.31 202 LYS A O 1
ATOM 1625 N N . ALA A 1 203 ? -3.609 25.009 -7.012 1.00 65.62 203 ALA A N 1
ATOM 1626 C CA . ALA A 1 203 ? -3.273 26.044 -6.039 1.00 65.62 203 ALA A CA 1
ATOM 1627 C C . ALA A 1 203 ? -3.043 27.401 -6.723 1.00 65.62 203 ALA A C 1
ATOM 1629 O O . ALA A 1 203 ? -3.615 28.394 -6.290 1.00 65.62 203 ALA A O 1
ATOM 1630 N N . ILE A 1 204 ? -2.292 27.430 -7.830 1.00 74.81 204 ILE A N 1
ATOM 1631 C CA . ILE A 1 204 ? -2.090 28.636 -8.648 1.00 74.81 204 ILE A CA 1
ATOM 1632 C C . ILE A 1 204 ? -3.427 29.146 -9.189 1.00 74.81 204 ILE A C 1
ATOM 1634 O O . ILE A 1 204 ? -3.725 30.326 -9.058 1.00 74.81 204 ILE A O 1
ATOM 1638 N N . TRP A 1 205 ? -4.261 28.265 -9.746 1.00 78.69 205 TRP A N 1
ATOM 1639 C CA . TRP A 1 205 ? -5.595 28.623 -10.226 1.00 78.69 205 TRP A CA 1
ATOM 1640 C C . TRP A 1 205 ? -6.447 29.244 -9.121 1.00 78.69 205 TRP A C 1
ATOM 1642 O O . TRP A 1 205 ? -7.037 30.299 -9.332 1.00 78.69 205 TRP A O 1
ATOM 1652 N N . ASN A 1 206 ? -6.480 28.611 -7.945 1.00 68.56 206 ASN A N 1
ATOM 1653 C CA . ASN A 1 206 ? -7.199 29.119 -6.786 1.00 68.56 206 ASN A CA 1
ATOM 1654 C C . ASN A 1 206 ? -6.662 30.480 -6.342 1.00 68.56 206 ASN A C 1
ATOM 1656 O O . ASN A 1 206 ? -7.470 31.312 -5.975 1.00 68.56 206 ASN A O 1
ATOM 1660 N N . LEU A 1 207 ? -5.350 30.728 -6.390 1.00 68.56 207 LEU A N 1
ATOM 1661 C CA . LEU A 1 207 ? -4.763 32.035 -6.067 1.00 68.56 207 LEU A CA 1
ATOM 1662 C C . LEU A 1 207 ? -5.156 33.107 -7.093 1.00 68.56 207 LEU A C 1
ATOM 1664 O O . LEU A 1 207 ? -5.624 34.172 -6.711 1.00 68.56 207 LEU A O 1
ATOM 1668 N N . LEU A 1 208 ? -5.056 32.795 -8.387 1.00 74.75 208 LEU A N 1
ATOM 1669 C CA . LEU A 1 208 ? -5.459 33.699 -9.472 1.00 74.75 208 LEU A CA 1
ATOM 1670 C C . LEU A 1 208 ? -6.968 33.997 -9.459 1.00 74.75 208 LEU A C 1
ATOM 1672 O O . LEU A 1 208 ? -7.396 35.070 -9.861 1.00 74.75 208 LEU A O 1
ATOM 1676 N N . HIS A 1 209 ? -7.788 33.051 -8.996 1.00 62.47 209 HIS A N 1
ATOM 1677 C CA . HIS A 1 209 ? -9.237 33.235 -8.857 1.00 62.47 209 HIS A CA 1
ATOM 1678 C C . HIS A 1 209 ? -9.658 33.708 -7.461 1.00 62.47 209 HIS A C 1
ATOM 1680 O O . HIS A 1 209 ? -10.806 34.104 -7.288 1.00 62.47 209 HIS A O 1
ATOM 1686 N N . LEU A 1 210 ? -8.757 33.698 -6.475 1.00 53.22 210 LEU A N 1
ATOM 1687 C CA . LEU A 1 210 ? -8.938 34.373 -5.191 1.00 53.22 210 LEU A CA 1
ATOM 1688 C C . LEU A 1 210 ? -8.828 35.887 -5.372 1.00 53.22 210 LEU A C 1
ATOM 1690 O O . LEU A 1 210 ? -9.614 36.579 -4.746 1.00 53.22 210 LEU A O 1
ATOM 1694 N N . GLU A 1 211 ? -7.996 36.396 -6.291 1.00 48.41 211 GLU A N 1
ATOM 1695 C CA . GLU A 1 211 ? -8.064 37.810 -6.717 1.00 48.41 211 GLU A CA 1
ATOM 1696 C C . GLU A 1 211 ? -9.466 38.161 -7.258 1.00 48.41 211 GLU A C 1
ATOM 1698 O O . GLU A 1 211 ? -10.055 39.161 -6.861 1.00 48.41 211 GLU A O 1
ATOM 1703 N N . ALA A 1 212 ? -10.081 37.277 -8.055 1.00 46.41 212 ALA A N 1
ATOM 1704 C CA . ALA A 1 212 ? -11.455 37.472 -8.536 1.00 46.41 212 ALA A CA 1
ATOM 1705 C C . ALA A 1 212 ? -12.530 37.328 -7.433 1.00 46.41 212 ALA A C 1
ATOM 1707 O O . ALA A 1 212 ? -13.617 37.898 -7.543 1.00 46.41 212 ALA A O 1
ATOM 1708 N N . TYR A 1 213 ? -12.251 36.559 -6.374 1.00 41.03 213 TYR A N 1
ATOM 1709 C CA . TYR A 1 213 ? -13.143 36.396 -5.220 1.00 41.03 213 TYR A CA 1
ATOM 1710 C C . TYR A 1 213 ? -13.021 37.569 -4.240 1.00 41.03 213 TYR A C 1
ATOM 1712 O O . TYR A 1 213 ? -14.025 37.975 -3.650 1.00 41.03 213 TYR A O 1
ATOM 1720 N N . GLU A 1 214 ? -11.821 38.138 -4.088 1.00 45.84 214 GLU A N 1
ATOM 1721 C CA . GLU A 1 214 ? -11.603 39.335 -3.284 1.00 45.84 214 GLU A CA 1
ATOM 1722 C C . GLU A 1 214 ? -12.275 40.561 -3.915 1.00 45.84 214 GLU A C 1
ATOM 1724 O O . GLU A 1 214 ? -12.945 41.305 -3.202 1.00 45.84 214 GLU A O 1
ATOM 1729 N N . ASP A 1 215 ? -12.253 40.699 -5.243 1.00 46.19 215 ASP A N 1
ATOM 1730 C CA . ASP A 1 215 ? -12.992 41.761 -5.943 1.00 46.19 215 ASP A CA 1
ATOM 1731 C C . ASP A 1 215 ? -14.526 41.616 -5.830 1.00 46.19 215 ASP A C 1
ATOM 1733 O O . ASP A 1 215 ? -15.255 42.611 -5.822 1.00 46.19 215 ASP A O 1
ATOM 1737 N N . ALA A 1 216 ? -15.043 40.388 -5.691 1.00 45.94 216 ALA A N 1
ATOM 1738 C CA . ALA A 1 216 ? -16.480 40.127 -5.553 1.00 45.94 216 ALA A CA 1
ATOM 1739 C C . ALA A 1 216 ? -17.007 40.261 -4.108 1.00 45.94 216 ALA A C 1
ATOM 1741 O O . ALA A 1 216 ? -18.169 40.625 -3.919 1.00 45.94 216 ALA A O 1
ATOM 1742 N N . PHE A 1 217 ? -16.183 39.980 -3.087 1.00 40.03 217 PHE A N 1
ATOM 1743 C CA . PHE A 1 217 ? -16.592 39.993 -1.669 1.00 40.03 217 PHE A CA 1
ATOM 1744 C C . PHE A 1 217 ? -16.021 41.154 -0.840 1.00 40.03 217 PHE A C 1
ATOM 1746 O O . PHE A 1 217 ? -16.603 41.486 0.194 1.00 40.03 217 PHE A O 1
ATOM 1753 N N . PHE A 1 218 ? -14.932 41.799 -1.273 1.00 42.81 218 PHE A N 1
ATOM 1754 C CA . PHE A 1 218 ? -14.335 42.969 -0.612 1.00 42.81 218 PHE A CA 1
ATOM 1755 C C . PHE A 1 218 ? -14.565 44.281 -1.375 1.00 42.81 218 PHE A C 1
ATOM 1757 O O . PHE A 1 218 ? -13.854 45.264 -1.158 1.00 42.81 218 PHE A O 1
ATOM 1764 N N . SER A 1 219 ? -15.633 44.354 -2.178 1.00 39.19 219 SER A N 1
ATOM 1765 C CA . SER A 1 219 ? -16.262 45.647 -2.470 1.00 39.19 219 SER A CA 1
ATOM 1766 C C . SER A 1 219 ? -16.649 46.325 -1.137 1.00 39.19 219 SER A C 1
ATOM 1768 O O . SER A 1 219 ? -17.046 45.633 -0.191 1.00 39.19 219 SER A O 1
ATOM 1770 N N . PRO A 1 220 ? -16.474 47.649 -0.973 1.00 42.75 220 PRO A N 1
ATOM 1771 C CA . PRO A 1 220 ? -16.445 48.270 0.343 1.00 42.75 220 PRO A CA 1
ATOM 1772 C C . PRO A 1 220 ? -17.775 48.105 1.087 1.00 42.75 220 PRO A C 1
ATOM 1774 O O . PRO A 1 220 ? -18.780 48.697 0.714 1.00 42.75 220 PRO A O 1
ATOM 1777 N N . ARG A 1 221 ? -17.721 47.333 2.180 1.00 43.62 221 ARG A N 1
ATOM 1778 C CA . ARG A 1 221 ? -18.512 47.445 3.418 1.00 43.62 221 ARG A CA 1
ATOM 1779 C C . ARG A 1 221 ? -19.937 47.978 3.243 1.00 43.62 221 ARG A C 1
ATOM 1781 O O . ARG A 1 221 ? -20.157 49.183 3.322 1.00 43.62 221 ARG A O 1
ATOM 1788 N N . ASP A 1 222 ? -20.907 47.071 3.227 1.00 46.00 222 ASP A N 1
ATOM 1789 C CA . ASP A 1 222 ? -22.241 47.402 3.722 1.00 46.00 222 ASP A CA 1
ATOM 1790 C C . ASP A 1 222 ? -22.153 47.550 5.264 1.00 46.00 222 ASP A C 1
ATOM 1792 O O . ASP A 1 222 ? -21.803 46.586 5.957 1.00 46.00 222 ASP A O 1
ATOM 1796 N N . PRO A 1 223 ? -22.369 48.747 5.843 1.00 53.44 223 PRO A N 1
ATOM 1797 C CA . PRO A 1 223 ? -22.197 49.006 7.278 1.00 53.44 223 PRO A CA 1
ATOM 1798 C C . PRO A 1 223 ? -23.264 48.339 8.165 1.00 53.44 223 PRO A C 1
ATOM 1800 O O . PRO A 1 223 ? -23.277 48.556 9.376 1.00 53.44 223 PRO A O 1
ATOM 1803 N N . THR A 1 224 ? -24.162 47.539 7.591 1.00 49.44 224 THR A N 1
ATOM 1804 C CA . THR A 1 224 ? -25.327 46.966 8.275 1.00 49.44 224 THR A CA 1
ATOM 1805 C C . THR A 1 224 ? -25.074 45.620 8.959 1.00 49.44 224 THR A C 1
ATOM 1807 O O . THR A 1 224 ? -25.940 45.153 9.695 1.00 49.44 224 THR A O 1
ATOM 1810 N N . ILE A 1 225 ? -23.900 45.001 8.789 1.00 50.72 225 ILE A N 1
ATOM 1811 C CA . ILE A 1 225 ? -23.613 43.684 9.381 1.00 50.72 225 ILE A CA 1
ATOM 1812 C C . ILE A 1 225 ? -22.992 43.852 10.785 1.00 50.72 225 ILE A C 1
ATOM 1814 O O . ILE A 1 225 ? -21.851 44.317 10.903 1.00 50.72 225 ILE A O 1
ATOM 1818 N N . PRO A 1 226 ? -23.700 43.483 11.873 1.00 41.66 226 PRO A N 1
ATOM 1819 C CA . PRO A 1 226 ? -23.198 43.646 13.230 1.00 41.66 226 PRO A CA 1
ATOM 1820 C C . PRO A 1 226 ? -22.036 42.686 13.504 1.00 41.66 226 PRO A C 1
ATOM 1822 O O . PRO A 1 226 ? -22.073 41.500 13.174 1.00 41.66 226 PRO A O 1
ATOM 1825 N N . ARG A 1 227 ? -20.985 43.213 14.139 1.00 43.75 227 ARG A N 1
ATOM 1826 C CA . ARG A 1 227 ? -19.812 42.435 14.549 1.0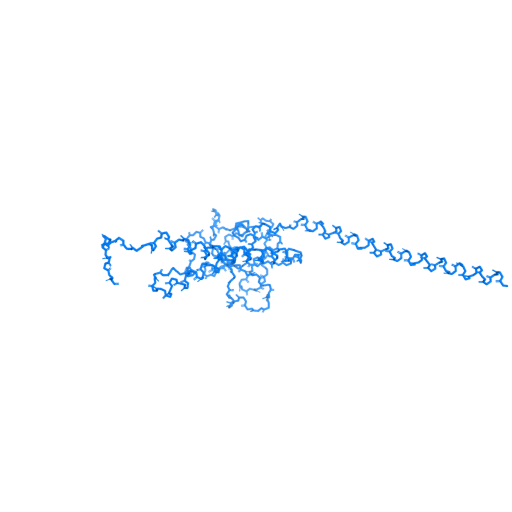0 43.75 227 ARG A CA 1
ATOM 1827 C C . ARG A 1 227 ? -20.205 41.456 15.654 1.00 43.75 227 ARG A C 1
ATOM 1829 O O . ARG A 1 227 ? -20.692 41.879 16.700 1.00 43.75 227 ARG A O 1
ATOM 1836 N N . LEU A 1 228 ? -19.946 40.167 15.441 1.00 41.22 228 LEU A N 1
ATOM 1837 C CA . LEU A 1 228 ? -20.044 39.170 16.505 1.00 41.22 228 LEU A CA 1
ATOM 1838 C C . LEU A 1 228 ? -19.001 39.460 17.602 1.00 41.22 228 LEU A C 1
ATOM 1840 O O . LEU A 1 228 ? -17.874 39.859 17.282 1.00 41.22 228 LEU A O 1
ATOM 1844 N N . PRO A 1 229 ? -19.361 39.286 18.886 1.00 43.34 229 PRO A N 1
ATOM 1845 C CA . PRO A 1 229 ? -18.452 39.531 19.993 1.00 43.34 229 PRO A CA 1
ATOM 1846 C C . PRO A 1 229 ? -17.327 38.493 19.997 1.00 43.34 229 PRO A C 1
ATOM 1848 O O . PRO A 1 229 ? -17.559 37.296 19.833 1.00 43.34 229 PRO A O 1
ATOM 1851 N N . ARG A 1 230 ? -16.098 38.976 20.191 1.00 38.16 230 ARG A N 1
ATOM 1852 C CA . ARG A 1 230 ? -14.937 38.129 20.479 1.00 38.16 230 ARG A CA 1
ATOM 1853 C C . ARG A 1 230 ? -15.106 37.549 21.887 1.00 38.16 230 ARG A C 1
ATOM 1855 O O . ARG A 1 230 ? -15.308 38.326 22.820 1.00 38.16 230 ARG A O 1
ATOM 1862 N N . ILE A 1 231 ? -15.041 36.223 22.002 1.00 51.62 231 ILE A N 1
ATOM 1863 C CA . ILE A 1 231 ? -14.867 35.489 23.266 1.00 51.62 231 ILE A CA 1
ATOM 1864 C C . ILE A 1 231 ? -13.381 35.184 23.412 1.00 51.62 231 ILE A C 1
ATOM 1866 O O . ILE A 1 231 ? -12.785 34.775 22.388 1.00 51.62 231 ILE A O 1
#

pLDDT: mean 76.87, std 14.06, range [38.16, 95.06]

Foldseek 3Di:
DVVVVVVVVVVVVVVVVVVVVVVVVVVVVVVVVVVVVVVCVVPADALPAAALVVQLVVLVVLVVVQVVCVVVVHDGDDSDDQFAPPQWFKEFEDADPCLPDPPVPDDGSHIDTGGADPQQKAAVVSVCVNRVDDLVFKFWAQPVPSDGDDDDPRRIGGNVNVCNRCVNRVRGTYIYGHPDDPVNVVSNVVSSVVVVVVVVVVVVVCVVCVVVVCVVPVPDDPPPDDDDDDD

Radius of gyration: 29.25 Å; chains: 1; bounding box: 73×68×81 Å

Organism: NCBI:txid980116

Sequence (231 aa):
MLTALRLCYFKSLSARDSVASGIKDTLSQAYQSAAESRKTWEESPSIFDKSPLDAIAHQRRFELERSYLKEIGSICPPLRPAQSPPGYVRVEYYSRSEIDGDIWGGKWDAWDDIQFTPRGGIDLAQIQKAFGLDLNHLVVVSPTRWRPFPIDRTRALTHLELRNLTYDGRVPLKVIEQDLPALTVTKRQIRALTITILCMLKAIWNLLHLEAYEDAFFSPRDPTIPRLPRI

Secondary structure (DSSP, 8-state):
-HHHHHHHHHHHHHHHHHHHHHHHHHHHHHHHHHHHHHHHHHHSPPTTS--HHHHHHHHHHHHHHHHHHHHTT-----SS-SSPPTTEEEEEEE-----SS-TTTPPPSEEEEEEPPTTS-EEHHHHHHHHT--TTTEEEEPTTT-SBPPPPTT-EE-HHHHHHHHTTTTSPEEEEE-S--HHHHHHHHHHHHHHHHHHHHHHHHHHHHHHHHHHHH-SS--TTSPPPPP-